Protein AF-X0UGL1-F1 (afdb_monomer_lite)

Secondary structure (DSSP, 8-state):
--PPPPTT---S--HHHHHHHHHHHHHSSS--EEEEEE--SSHHHHHHHHHHHHHTT-EEEEE--BTTB-HHHHHHHTT---STTTTEEEEESSGGGGHHHHHHHHHHHHHTS-----SHHHHHHHHHHHHHH---EEEEES-SS-TTSGGG--S-HHHHHHHHHHHHTT--EEESS-PPPB---SSSSS-SEE----HHHHHHHHHHHHT----------SS--SGGGTT----TTT-S---STTTS----------GGG--TT-----S--

pLDDT: mean 91.67, std 8.13, range [36.59, 98.56]

InterPro domains:
  IPR004461 CO dehydrogenase/acetyl-CoA synthase complex beta subunit [PF03598] (221-273)
  IPR004461 CO dehydrogenase/acetyl-CoA synthase complex beta subunit [PTHR42281] (4-273)
  IPR011254 Prismane-like superfamily [SSF56821] (6-273)
  IPR016099 Prismane-like, alpha/beta-sandwich [G3DSA:3.40.50.2030] (2-212)
  IPR038571 Bifunctional carbon monoxide dehydrogenase/acetyl-coa synthase, domain 3 superfamily [G3DSA:3.30.1650.10] (219-273)

Structure (mmCIF, N/CA/C/O backbone):
data_AF-X0UGL1-F1
#
_entry.id   AF-X0UGL1-F1
#
loop_
_atom_site.group_PDB
_atom_site.id
_atom_site.type_symbol
_atom_site.label_atom_id
_atom_site.label_alt_id
_atom_site.label_comp_id
_atom_site.label_asym_id
_atom_site.label_entity_id
_atom_site.label_seq_id
_atom_site.pdbx_PDB_ins_code
_atom_site.Cartn_x
_atom_site.Cartn_y
_atom_site.Cartn_z
_atom_site.occupancy
_atom_site.B_iso_or_equiv
_atom_site.auth_seq_id
_atom_site.auth_comp_id
_atom_site.auth_asym_id
_atom_site.auth_atom_id
_atom_site.pdbx_PDB_model_num
ATOM 1 N N . ASN A 1 1 ? 22.962 4.928 5.592 1.00 36.59 1 ASN A N 1
ATOM 2 C CA . ASN A 1 1 ? 23.706 5.905 6.418 1.00 36.59 1 ASN A CA 1
ATOM 3 C C . ASN A 1 1 ? 23.006 6.305 7.719 1.00 36.59 1 ASN A C 1
ATOM 5 O O . ASN A 1 1 ? 23.268 7.402 8.174 1.00 36.59 1 ASN A O 1
ATOM 9 N N . GLY A 1 2 ? 22.207 5.445 8.373 1.00 51.94 2 GLY A N 1
ATOM 10 C CA . GLY A 1 2 ? 21.801 5.634 9.784 1.00 51.94 2 GLY A CA 1
ATOM 11 C C . GLY A 1 2 ? 21.098 6.947 10.166 1.00 51.94 2 GLY A C 1
ATOM 12 O O . GLY A 1 2 ? 20.889 7.170 11.350 1.00 51.94 2 GLY A O 1
ATOM 13 N N . GLN A 1 3 ? 20.764 7.808 9.204 1.00 57.78 3 GLN A N 1
ATOM 14 C CA . GLN A 1 3 ? 19.966 9.003 9.420 1.00 57.78 3 GLN A CA 1
ATOM 15 C C . GLN A 1 3 ? 18.509 8.574 9.506 1.00 57.78 3 GLN A C 1
ATOM 17 O O . GLN A 1 3 ? 18.050 7.776 8.680 1.00 57.78 3 GLN A O 1
ATOM 22 N N . GLU A 1 4 ? 17.822 9.061 10.535 1.00 72.62 4 GLU A N 1
ATOM 23 C CA . GLU A 1 4 ? 16.376 8.930 10.617 1.00 72.62 4 GLU A CA 1
ATOM 24 C C . GLU A 1 4 ? 15.764 9.648 9.408 1.00 72.62 4 GLU A C 1
ATOM 26 O O . GLU A 1 4 ? 16.234 10.728 9.040 1.00 72.62 4 GLU A O 1
ATOM 31 N N . PRO A 1 5 ? 14.801 9.017 8.725 1.00 82.00 5 PRO A N 1
ATOM 32 C CA . PRO A 1 5 ? 14.148 9.636 7.588 1.00 82.00 5 PRO A CA 1
ATOM 33 C C . PRO A 1 5 ? 13.382 10.882 8.050 1.00 82.00 5 PRO A C 1
ATOM 35 O O . PRO A 1 5 ? 12.787 10.892 9.126 1.00 82.00 5 PRO A O 1
ATOM 38 N N . GLU A 1 6 ? 13.435 11.941 7.246 1.00 88.06 6 GLU A N 1
ATOM 39 C CA . GLU A 1 6 ? 12.680 13.168 7.501 1.00 88.06 6 GLU A CA 1
ATOM 40 C C . GLU A 1 6 ? 11.210 12.966 7.124 1.00 88.06 6 GLU A C 1
ATOM 42 O O . GLU A 1 6 ? 10.909 12.234 6.178 1.00 88.06 6 GLU A O 1
ATOM 47 N N . GLU A 1 7 ? 10.290 13.621 7.837 1.00 87.44 7 GLU A N 1
ATOM 48 C CA . GLU A 1 7 ? 8.868 13.601 7.477 1.00 87.44 7 GLU A CA 1
ATOM 49 C C . GLU A 1 7 ? 8.672 14.054 6.010 1.00 87.44 7 GLU A C 1
ATOM 51 O O . GLU A 1 7 ? 9.355 14.976 5.558 1.00 87.44 7 GLU A O 1
ATOM 56 N N . PRO A 1 8 ? 7.762 13.425 5.240 1.00 93.44 8 PRO A N 1
ATOM 57 C CA . PRO A 1 8 ? 6.803 12.398 5.655 1.00 93.44 8 PRO A CA 1
ATOM 58 C C . PRO A 1 8 ? 7.359 10.962 5.646 1.00 93.44 8 PRO A C 1
ATOM 60 O O . PRO A 1 8 ? 6.607 10.023 5.872 1.00 93.44 8 PRO A O 1
ATOM 63 N N . TRP A 1 9 ? 8.641 10.746 5.352 1.00 96.00 9 TRP A N 1
ATOM 64 C CA . TRP A 1 9 ? 9.197 9.427 5.049 1.00 96.00 9 TRP A CA 1
ATOM 65 C C . TRP A 1 9 ? 9.421 8.564 6.299 1.00 96.00 9 TRP A C 1
ATOM 67 O O . TRP A 1 9 ? 9.992 8.997 7.292 1.00 96.00 9 TRP A O 1
ATOM 77 N N . LEU A 1 10 ? 9.053 7.284 6.215 1.00 95.06 10 LEU A N 1
ATOM 78 C CA . LEU A 1 10 ? 9.339 6.263 7.233 1.00 95.06 10 LEU A CA 1
ATOM 79 C C . LEU A 1 10 ? 10.566 5.409 6.895 1.00 95.06 10 LEU A C 1
ATOM 81 O O . LEU A 1 10 ? 11.127 4.754 7.774 1.00 95.06 10 LEU A O 1
ATOM 85 N N . GLY A 1 11 ? 10.993 5.392 5.629 1.00 93.62 11 GLY A N 1
ATOM 86 C CA . GLY A 1 11 ? 12.212 4.712 5.199 1.00 93.62 11 GLY A CA 1
ATOM 87 C C . GLY A 1 11 ? 12.224 3.199 5.458 1.00 93.62 11 GLY A C 1
ATOM 88 O O . GLY A 1 11 ? 11.211 2.501 5.390 1.00 93.62 11 GLY A O 1
ATOM 89 N N . PHE A 1 12 ? 13.413 2.649 5.712 1.00 93.62 12 PHE A N 1
ATOM 90 C CA . PHE A 1 12 ? 13.596 1.205 5.855 1.00 93.62 12 PHE A CA 1
ATOM 91 C C . PHE A 1 12 ? 12.788 0.625 7.026 1.00 93.62 12 PHE A C 1
ATOM 93 O O . PHE A 1 12 ? 12.958 0.997 8.183 1.00 93.62 12 PHE A O 1
ATOM 100 N N . THR A 1 13 ? 11.976 -0.394 6.743 1.00 93.62 13 THR A N 1
ATOM 101 C CA . THR A 1 13 ? 11.227 -1.116 7.778 1.00 93.62 13 THR A CA 1
ATOM 102 C C . THR A 1 13 ? 12.149 -1.989 8.620 1.00 93.62 13 THR A C 1
ATOM 104 O O . THR A 1 13 ? 12.665 -2.996 8.130 1.00 93.62 13 THR A O 1
ATOM 107 N N . GLY A 1 14 ? 12.320 -1.660 9.898 1.00 93.00 14 GLY A N 1
ATOM 108 C CA . GLY A 1 14 ? 13.059 -2.497 10.842 1.00 93.00 14 GLY A CA 1
ATOM 109 C C . GLY A 1 14 ? 12.394 -3.857 11.097 1.00 93.00 14 GLY A C 1
ATOM 110 O O . GLY A 1 14 ? 11.185 -4.027 10.939 1.00 93.00 14 GLY A O 1
ATOM 111 N N . ASP A 1 15 ? 13.183 -4.837 11.538 1.00 90.06 15 ASP A N 1
ATOM 112 C CA . ASP A 1 15 ? 12.701 -6.201 11.796 1.00 90.06 15 ASP A CA 1
ATOM 113 C C . ASP A 1 15 ? 11.646 -6.279 12.910 1.00 90.06 15 ASP A C 1
ATOM 115 O O . ASP A 1 15 ? 10.788 -7.160 12.890 1.00 90.06 15 ASP A O 1
ATOM 119 N N . ALA A 1 16 ? 11.695 -5.374 13.892 1.00 92.25 16 ALA A N 1
ATOM 120 C CA . ALA A 1 16 ? 10.676 -5.294 14.938 1.00 92.25 16 ALA A CA 1
ATOM 121 C C . ALA A 1 16 ? 9.302 -4.952 14.338 1.00 92.25 16 ALA A C 1
ATOM 123 O O . ALA A 1 16 ? 8.335 -5.681 14.562 1.00 92.25 16 ALA A O 1
ATOM 124 N N . THR A 1 17 ? 9.245 -3.914 13.500 1.00 92.56 17 THR A N 1
ATOM 125 C CA . THR A 1 17 ? 8.035 -3.507 12.777 1.00 92.56 17 THR A CA 1
ATOM 126 C C . THR A 1 17 ? 7.559 -4.599 11.828 1.00 92.56 17 THR A C 1
ATOM 128 O O . THR A 1 17 ? 6.376 -4.921 11.823 1.00 92.56 17 THR A O 1
ATOM 131 N N . LEU A 1 18 ? 8.472 -5.237 11.084 1.00 92.38 18 LEU A N 1
ATOM 132 C CA . LEU A 1 18 ? 8.138 -6.371 10.218 1.00 92.38 18 LEU A CA 1
ATOM 133 C C . LEU A 1 18 ? 7.453 -7.500 10.998 1.00 92.38 18 LEU A C 1
ATOM 135 O O . LEU A 1 18 ? 6.457 -8.033 10.524 1.00 92.38 18 LEU A O 1
ATOM 139 N N . ARG A 1 19 ? 7.961 -7.874 12.180 1.00 90.81 19 ARG A N 1
ATOM 140 C CA . ARG A 1 19 ? 7.349 -8.932 13.004 1.00 90.81 19 ARG A CA 1
ATOM 141 C C . ARG A 1 19 ? 5.978 -8.521 13.532 1.00 90.81 19 ARG A C 1
ATOM 143 O O . ARG A 1 19 ? 5.055 -9.327 13.481 1.00 90.81 19 ARG A O 1
ATOM 150 N N . LEU A 1 20 ? 5.856 -7.284 14.011 1.00 89.56 20 LEU A N 1
ATOM 151 C CA . LEU A 1 20 ? 4.617 -6.759 14.581 1.00 89.56 20 LEU A CA 1
ATOM 152 C C . LEU A 1 20 ? 3.509 -6.631 13.529 1.00 89.56 20 LEU A C 1
ATOM 154 O O . LEU A 1 20 ? 2.385 -7.058 13.764 1.00 89.56 20 LEU A O 1
ATOM 158 N N . GLN A 1 21 ? 3.828 -6.058 12.371 1.00 88.38 21 GLN A N 1
ATOM 159 C CA . GLN A 1 21 ? 2.846 -5.739 11.334 1.00 88.38 21 GLN A CA 1
ATOM 160 C C . GLN A 1 21 ? 2.668 -6.891 10.340 1.00 88.38 21 GLN A C 1
ATOM 162 O O . GLN A 1 21 ? 1.562 -7.161 9.881 1.00 88.38 21 GLN A O 1
ATOM 167 N N . GLY A 1 22 ? 3.734 -7.637 10.046 1.00 82.31 22 GLY A N 1
ATOM 168 C CA . GLY A 1 22 ? 3.707 -8.749 9.098 1.00 82.31 22 GLY A CA 1
ATOM 169 C C . GLY A 1 22 ? 2.870 -9.945 9.555 1.00 82.31 22 GLY A C 1
ATOM 170 O O . GLY A 1 22 ? 2.424 -10.714 8.709 1.00 82.31 22 GLY A O 1
ATOM 171 N N . ILE A 1 23 ? 2.563 -10.075 10.853 1.00 84.94 23 ILE A N 1
ATOM 172 C CA . ILE A 1 23 ? 1.617 -11.095 11.338 1.00 84.94 23 ILE A CA 1
ATOM 173 C C . ILE A 1 23 ? 0.216 -10.923 10.727 1.00 84.94 23 ILE A C 1
ATOM 175 O O . ILE A 1 23 ? -0.472 -11.916 10.499 1.00 84.94 23 ILE A O 1
ATOM 179 N N . LYS A 1 24 ? -0.161 -9.687 10.363 1.00 86.31 24 LYS A N 1
ATOM 180 C CA . LYS A 1 24 ? -1.435 -9.370 9.700 1.00 86.31 24 LYS A CA 1
ATOM 181 C C . LYS A 1 24 ? -1.547 -10.012 8.305 1.00 86.31 24 LYS A C 1
ATOM 183 O O . LYS A 1 24 ? -2.655 -10.268 7.842 1.00 86.31 24 LYS A O 1
ATOM 188 N N . LEU A 1 25 ? -0.416 -10.322 7.648 1.00 82.44 25 LEU A N 1
ATOM 189 C CA . LEU A 1 25 ? -0.400 -11.112 6.401 1.00 82.44 25 LEU A CA 1
ATOM 190 C C . LEU A 1 25 ? -0.812 -12.567 6.641 1.00 82.44 25 LEU A C 1
ATOM 192 O O . LEU A 1 25 ? -1.371 -13.212 5.760 1.00 82.44 25 LEU A O 1
ATOM 196 N N . VAL A 1 26 ? -0.489 -13.104 7.819 1.00 80.88 26 VAL A N 1
ATOM 197 C CA . VAL A 1 26 ? -0.699 -14.516 8.155 1.00 80.88 26 VAL A CA 1
ATOM 198 C C . VAL A 1 26 ? -2.128 -14.754 8.633 1.00 80.88 26 VAL A C 1
ATOM 200 O O . VAL A 1 26 ? -2.741 -15.744 8.241 1.00 80.88 26 VAL A O 1
ATOM 203 N N . ASP A 1 27 ? -2.664 -13.853 9.460 1.00 83.06 27 ASP A N 1
ATOM 204 C CA . ASP A 1 27 ? -4.036 -13.952 9.976 1.00 83.06 27 ASP A CA 1
ATOM 205 C C . ASP A 1 27 ? -5.109 -13.406 9.013 1.00 83.06 27 ASP A C 1
ATOM 207 O O . ASP A 1 27 ? -6.302 -13.601 9.244 1.00 83.06 27 ASP A O 1
ATOM 211 N N . GLY A 1 28 ? -4.691 -12.780 7.908 1.00 79.81 28 GLY A N 1
ATOM 212 C CA . GLY A 1 28 ? -5.566 -12.326 6.830 1.00 79.81 28 GLY A CA 1
ATOM 213 C C . GLY A 1 28 ? -6.197 -10.950 7.043 1.00 79.81 28 GLY A C 1
ATOM 214 O O . GLY A 1 28 ? -6.941 -10.509 6.168 1.00 79.81 28 GLY A O 1
ATOM 215 N N . ARG A 1 29 ? -5.888 -10.243 8.143 1.00 82.88 29 ARG A N 1
ATOM 216 C CA . ARG A 1 29 ? -6.308 -8.839 8.343 1.00 82.88 29 ARG A CA 1
ATOM 217 C C . ARG A 1 29 ? -5.688 -7.887 7.324 1.00 82.88 29 ARG A C 1
ATOM 219 O O . ARG A 1 29 ? -6.232 -6.821 7.069 1.00 82.88 29 ARG A O 1
ATOM 226 N N . MET A 1 30 ? -4.560 -8.279 6.745 1.00 86.88 30 MET A N 1
ATOM 227 C CA . MET A 1 30 ? -3.879 -7.571 5.672 1.00 86.88 30 MET A CA 1
ATOM 228 C C . MET A 1 30 ? -3.628 -8.575 4.542 1.00 86.88 30 MET A C 1
ATOM 230 O O . MET A 1 30 ? -2.673 -9.342 4.620 1.00 86.88 30 MET A O 1
ATOM 234 N N . PRO A 1 31 ? -4.474 -8.640 3.499 1.00 83.31 31 PRO A N 1
ATOM 235 C CA . PRO A 1 31 ? -4.329 -9.640 2.442 1.00 83.31 31 PRO A CA 1
ATOM 236 C C . PRO A 1 31 ? -3.022 -9.490 1.645 1.00 83.31 31 PRO A C 1
ATOM 238 O O . PRO A 1 31 ? -2.520 -10.458 1.076 1.00 83.31 31 PRO A O 1
ATOM 241 N N . GLY A 1 32 ? -2.461 -8.285 1.592 1.00 90.94 32 GLY A N 1
ATOM 242 C CA . GLY A 1 32 ? -1.247 -7.977 0.851 1.00 90.94 32 GLY A CA 1
ATOM 243 C C . GLY A 1 32 ? -0.974 -6.480 0.856 1.00 90.94 32 GLY A C 1
ATOM 244 O O . GLY A 1 32 ? -1.408 -5.778 1.771 1.00 90.94 32 GLY A O 1
ATOM 245 N N . PHE A 1 33 ? -0.256 -6.000 -0.159 1.00 96.31 33 PHE A N 1
ATOM 246 C CA . PHE A 1 33 ? 0.104 -4.590 -0.259 1.00 96.31 33 PHE A CA 1
ATOM 247 C C . PHE A 1 33 ? 0.088 -4.059 -1.698 1.00 96.31 33 PHE A C 1
ATOM 249 O O . PHE A 1 33 ? 0.370 -4.785 -2.648 1.00 96.31 33 PHE A O 1
ATOM 256 N N . ALA A 1 34 ? -0.180 -2.771 -1.855 1.00 98.12 34 ALA A N 1
ATOM 257 C CA . ALA A 1 34 ? 0.027 -2.019 -3.080 1.00 98.12 34 ALA A CA 1
ATOM 258 C C . ALA A 1 34 ? 1.329 -1.221 -2.961 1.00 98.12 34 ALA A C 1
ATOM 260 O O . ALA A 1 34 ? 1.516 -0.481 -1.998 1.00 98.12 34 ALA A O 1
ATOM 261 N N . ALA A 1 35 ? 2.233 -1.358 -3.927 1.00 98.38 35 ALA A N 1
ATOM 262 C CA . ALA A 1 35 ? 3.364 -0.448 -4.074 1.00 98.38 35 ALA A CA 1
ATOM 263 C C . ALA A 1 35 ? 2.972 0.673 -5.045 1.00 98.38 35 ALA A C 1
ATOM 265 O O . ALA A 1 35 ? 2.965 0.462 -6.256 1.00 98.38 35 ALA A O 1
ATOM 266 N N . CYS A 1 36 ? 2.619 1.841 -4.516 1.00 98.50 36 CYS A N 1
ATOM 267 C CA . CYS A 1 36 ? 2.328 3.046 -5.283 1.00 98.50 36 CYS A CA 1
ATOM 268 C C . CYS A 1 36 ? 3.638 3.763 -5.624 1.00 98.50 36 CYS A C 1
ATOM 270 O O . CYS A 1 36 ? 4.370 4.196 -4.733 1.00 98.50 36 CYS A O 1
ATOM 272 N N . VAL A 1 37 ? 3.941 3.853 -6.916 1.00 98.06 37 VAL A N 1
ATOM 273 C CA . VAL A 1 37 ? 5.191 4.392 -7.453 1.00 98.06 37 VAL A CA 1
ATOM 274 C C . VAL A 1 37 ? 4.872 5.628 -8.287 1.00 98.06 37 VAL A C 1
ATOM 276 O O . VAL A 1 37 ? 4.341 5.495 -9.389 1.00 98.06 37 VAL A O 1
ATOM 279 N N . GLY A 1 38 ? 5.207 6.814 -7.775 1.00 97.38 38 GLY A N 1
ATOM 280 C CA . GLY A 1 38 ? 4.932 8.096 -8.431 1.00 97.38 38 GLY A CA 1
ATOM 281 C C . GLY A 1 38 ? 3.906 8.956 -7.688 1.00 97.38 38 GLY A C 1
ATOM 282 O O . GLY A 1 38 ? 3.834 8.926 -6.458 1.00 97.38 38 GLY A O 1
ATOM 283 N N . ALA A 1 39 ? 3.130 9.732 -8.441 1.00 97.81 39 ALA A N 1
ATOM 284 C CA . ALA A 1 39 ? 2.117 10.654 -7.928 1.00 97.81 39 ALA A CA 1
ATOM 285 C C . ALA A 1 39 ? 0.899 10.724 -8.851 1.00 97.81 39 ALA A C 1
ATOM 287 O O . ALA A 1 39 ? 0.971 10.378 -10.032 1.00 97.81 39 ALA A O 1
ATOM 288 N N . LEU A 1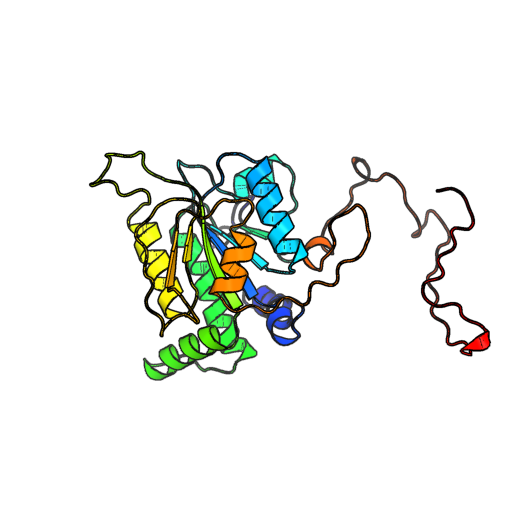 40 ? -0.218 11.179 -8.289 1.00 97.44 40 LEU A N 1
ATOM 289 C CA . LEU A 1 40 ? -1.446 11.458 -9.023 1.00 97.44 40 LEU A CA 1
ATOM 290 C C . LEU A 1 40 ? -1.437 12.912 -9.518 1.00 97.44 40 LEU A C 1
ATOM 292 O O . LEU A 1 40 ? -0.687 13.729 -8.985 1.00 97.44 40 LEU A O 1
ATOM 296 N N . PRO A 1 41 ? -2.274 13.277 -10.505 1.00 95.38 41 PRO A N 1
ATOM 297 C CA . PRO A 1 41 ? -2.360 14.660 -10.973 1.00 95.38 41 PRO A CA 1
ATOM 298 C C . PRO A 1 41 ? -2.781 15.668 -9.898 1.00 95.38 41 PRO A C 1
ATOM 300 O O . PRO A 1 41 ? -2.355 16.818 -9.963 1.00 95.38 41 PRO A O 1
ATOM 303 N N . THR A 1 42 ? -3.612 15.254 -8.935 1.00 97.12 42 THR A N 1
ATOM 304 C CA . THR A 1 42 ? -4.071 16.107 -7.830 1.00 97.12 42 THR A CA 1
ATOM 305 C C . THR A 1 42 ? -3.996 15.383 -6.488 1.00 97.12 42 THR A C 1
ATOM 307 O O . THR A 1 42 ? -3.941 14.149 -6.431 1.00 97.12 42 THR A O 1
ATOM 310 N N . ASN A 1 43 ? -3.998 16.161 -5.403 1.00 98.12 43 ASN A N 1
ATOM 311 C CA . ASN A 1 43 ? -3.978 15.629 -4.046 1.00 98.12 43 ASN A CA 1
ATOM 312 C C . ASN A 1 43 ? -5.269 14.876 -3.714 1.00 98.12 43 ASN A C 1
ATOM 314 O O . ASN A 1 43 ? -5.219 13.820 -3.087 1.00 98.12 43 ASN A O 1
ATOM 318 N N . GLU A 1 44 ? -6.416 15.353 -4.198 1.00 97.62 44 GLU A N 1
ATOM 319 C CA . GLU A 1 44 ? -7.709 14.698 -4.001 1.00 97.62 44 GLU A CA 1
ATOM 320 C C . GLU A 1 44 ? -7.716 13.290 -4.607 1.00 97.62 44 GLU A C 1
ATOM 322 O O . GLU A 1 44 ? -8.108 12.337 -3.935 1.00 97.62 44 GLU A O 1
ATOM 327 N N . GLU A 1 45 ? -7.191 13.124 -5.827 1.00 97.75 45 GLU A N 1
ATOM 328 C CA . GLU A 1 45 ? -7.055 11.804 -6.459 1.00 97.75 45 GLU A CA 1
ATOM 329 C C . GLU A 1 45 ? -6.118 10.877 -5.657 1.00 97.75 45 GLU A C 1
ATOM 331 O O . GLU A 1 45 ? -6.357 9.669 -5.564 1.00 97.75 45 GLU A O 1
ATOM 336 N N . ALA A 1 46 ? -5.058 11.423 -5.047 1.00 98.19 46 ALA A N 1
ATOM 337 C CA . ALA A 1 46 ? -4.161 10.661 -4.178 1.00 98.19 46 ALA A CA 1
ATOM 338 C C . ALA A 1 46 ? -4.870 10.179 -2.902 1.00 98.19 46 ALA A C 1
ATOM 340 O O . ALA A 1 46 ? -4.727 9.011 -2.522 1.00 98.19 46 ALA A O 1
ATOM 341 N N . VAL A 1 47 ? -5.661 11.051 -2.268 1.00 98.12 47 VAL A N 1
ATOM 342 C CA . VAL A 1 47 ? -6.471 10.713 -1.092 1.00 98.12 47 VAL A CA 1
ATOM 343 C C . VAL A 1 47 ? -7.500 9.644 -1.448 1.00 98.12 47 VAL A C 1
ATOM 345 O O . VAL A 1 47 ? -7.572 8.626 -0.761 1.00 98.12 47 VAL A O 1
ATOM 348 N N . GLU A 1 48 ? -8.246 9.804 -2.541 1.00 96.75 48 GLU A N 1
ATOM 349 C CA . GLU A 1 48 ? -9.230 8.812 -2.994 1.00 96.75 48 GLU A CA 1
ATOM 350 C C . GLU A 1 48 ? -8.592 7.435 -3.226 1.00 96.75 48 GLU A C 1
ATOM 352 O O . GLU A 1 48 ? -9.117 6.414 -2.763 1.00 96.75 48 GLU A O 1
ATOM 357 N N . LEU A 1 49 ? -7.423 7.391 -3.875 1.00 98.00 49 LEU A N 1
ATOM 358 C CA . LEU A 1 49 ? -6.688 6.148 -4.100 1.00 98.00 49 LEU A CA 1
ATOM 359 C C . LEU A 1 49 ? -6.261 5.490 -2.779 1.00 98.00 49 LEU A C 1
ATOM 361 O O . LEU A 1 49 ? -6.460 4.284 -2.597 1.00 98.00 49 LEU A O 1
ATOM 365 N N . ALA A 1 50 ? -5.688 6.267 -1.855 1.00 97.69 50 ALA A N 1
ATOM 366 C CA . ALA A 1 50 ? -5.250 5.782 -0.548 1.00 97.69 50 ALA A CA 1
ATOM 367 C C . ALA A 1 50 ? -6.421 5.202 0.260 1.00 97.69 50 ALA A C 1
ATOM 369 O O . ALA A 1 50 ? -6.335 4.078 0.761 1.00 97.69 50 ALA A O 1
ATOM 370 N N . ARG A 1 51 ? -7.544 5.925 0.313 1.00 95.12 51 ARG A N 1
ATOM 371 C CA . ARG A 1 51 ? -8.759 5.508 1.027 1.00 95.12 51 ARG A CA 1
ATOM 372 C C . ARG A 1 51 ? -9.357 4.243 0.419 1.00 95.12 51 ARG A C 1
ATOM 374 O O . ARG A 1 51 ? -9.651 3.300 1.150 1.00 95.12 51 ARG A O 1
ATOM 381 N N . SER A 1 52 ? -9.420 4.155 -0.911 1.00 93.88 52 SER A N 1
ATOM 382 C CA . SER A 1 52 ? -9.892 2.953 -1.610 1.00 93.88 52 SER A CA 1
ATOM 383 C C . SER A 1 52 ? -9.058 1.709 -1.270 1.00 93.88 52 SER A C 1
ATOM 385 O O . SER A 1 52 ? -9.606 0.614 -1.095 1.00 93.88 52 SER A O 1
ATOM 387 N N . LEU A 1 53 ? -7.737 1.853 -1.130 1.00 95.31 53 LEU A N 1
ATOM 388 C CA . LEU A 1 53 ? -6.849 0.771 -0.695 1.00 95.31 53 LEU A CA 1
ATOM 389 C C . LEU A 1 53 ? -7.058 0.415 0.791 1.00 95.31 53 LEU A C 1
ATOM 391 O O . LEU A 1 53 ? -7.169 -0.771 1.113 1.00 95.31 53 LEU A O 1
ATOM 395 N N . GLN A 1 54 ? -7.191 1.406 1.680 1.00 93.25 54 GLN A N 1
ATOM 396 C CA . GLN A 1 54 ? -7.428 1.200 3.118 1.00 93.25 54 GLN A CA 1
ATOM 397 C C . GLN A 1 54 ? -8.767 0.513 3.422 1.00 93.25 54 GLN A C 1
ATOM 399 O O . GLN A 1 54 ? -8.805 -0.400 4.248 1.00 93.25 54 GLN A O 1
ATOM 404 N N . GLU A 1 55 ? -9.849 0.882 2.730 1.00 90.06 55 GLU A N 1
ATOM 405 C CA . GLU A 1 55 ? -11.164 0.219 2.830 1.00 90.06 55 GLU A CA 1
ATOM 406 C C . GLU A 1 55 ? -11.070 -1.278 2.516 1.00 90.06 55 GLU A C 1
ATOM 408 O O . GLU A 1 55 ? -11.732 -2.119 3.120 1.00 90.06 55 GLU A O 1
ATOM 413 N N . ARG A 1 56 ? -10.175 -1.637 1.591 1.00 89.19 56 ARG A N 1
ATOM 414 C CA . ARG A 1 56 ? -9.904 -3.025 1.187 1.00 89.19 56 ARG A CA 1
ATOM 415 C C . ARG A 1 56 ? -8.875 -3.699 2.094 1.00 89.19 56 ARG A C 1
ATOM 417 O O . ARG A 1 56 ? -8.463 -4.827 1.823 1.00 89.19 56 ARG A O 1
ATOM 424 N N . SER A 1 57 ? -8.466 -3.015 3.167 1.00 90.38 57 SER A N 1
ATOM 425 C CA . SER A 1 57 ? -7.417 -3.413 4.109 1.00 90.38 57 SER A CA 1
ATOM 426 C C . SER A 1 57 ? -6.080 -3.723 3.424 1.00 90.38 57 SER A C 1
ATOM 428 O O . SER A 1 57 ? -5.304 -4.549 3.898 1.00 90.38 57 SER A O 1
ATOM 430 N N . ILE A 1 58 ? -5.796 -3.080 2.288 1.00 93.81 58 ILE A N 1
ATOM 431 C CA . ILE A 1 58 ? -4.548 -3.252 1.541 1.00 93.81 58 ILE A CA 1
ATOM 432 C C . ILE A 1 58 ? -3.512 -2.280 2.106 1.00 93.81 58 ILE A C 1
ATOM 434 O O . ILE A 1 58 ? -3.742 -1.075 2.137 1.00 93.81 58 ILE A O 1
ATOM 438 N N . LEU A 1 59 ? -2.359 -2.804 2.529 1.00 96.19 59 LEU A N 1
ATOM 439 C CA . LEU A 1 59 ? -1.224 -1.982 2.949 1.00 96.19 59 LEU A CA 1
ATOM 440 C C . LEU A 1 59 ? -0.658 -1.212 1.757 1.00 96.19 59 LEU A C 1
ATOM 442 O O . LEU A 1 59 ? -0.469 -1.786 0.691 1.00 96.19 59 LEU A O 1
ATOM 446 N N . VAL A 1 60 ? -0.341 0.062 1.924 1.00 98.12 60 VAL A N 1
ATOM 447 C CA . VAL A 1 60 ? 0.170 0.917 0.853 1.00 98.12 60 VAL A CA 1
ATOM 448 C C . VAL A 1 60 ? 1.613 1.290 1.147 1.00 98.12 60 VAL A C 1
ATOM 450 O O . VAL A 1 60 ? 1.910 1.933 2.151 1.00 98.12 60 VAL A O 1
ATOM 453 N N . PHE A 1 61 ? 2.514 0.909 0.249 1.00 98.38 61 PHE A N 1
ATOM 454 C CA . PHE A 1 61 ? 3.878 1.418 0.212 1.00 98.38 61 PHE A CA 1
ATOM 455 C C . PHE A 1 61 ? 3.968 2.517 -0.834 1.00 98.38 61 PHE A C 1
ATOM 457 O O . PHE A 1 61 ? 3.681 2.266 -2.000 1.00 98.38 61 PHE A O 1
ATOM 464 N N . MET A 1 62 ? 4.385 3.715 -0.436 1.00 98.56 62 MET A N 1
ATOM 465 C CA . MET A 1 62 ? 4.549 4.847 -1.351 1.00 98.56 62 MET A CA 1
ATOM 466 C C . MET A 1 62 ? 6.029 5.100 -1.595 1.00 98.56 62 MET A C 1
ATOM 468 O O . MET A 1 62 ? 6.805 5.252 -0.650 1.00 98.56 62 MET A O 1
ATOM 472 N N . ALA A 1 63 ? 6.429 5.126 -2.858 1.00 97.75 63 ALA A N 1
ATOM 473 C CA . ALA A 1 63 ? 7.803 5.382 -3.254 1.00 97.75 63 ALA A CA 1
ATOM 474 C C . ALA A 1 63 ? 7.861 6.155 -4.573 1.00 97.75 63 ALA A C 1
ATOM 476 O O . ALA A 1 63 ? 6.880 6.217 -5.312 1.00 97.75 63 ALA A O 1
ATOM 477 N N . SER A 1 64 ? 9.048 6.657 -4.913 1.00 97.62 64 SER A N 1
ATOM 478 C CA . SER A 1 64 ? 9.287 7.405 -6.147 1.00 97.62 64 SER A CA 1
ATOM 479 C C . SER A 1 64 ? 8.490 8.719 -6.219 1.00 97.62 64 SER A C 1
ATOM 481 O O . SER A 1 64 ? 7.746 9.103 -5.310 1.00 97.62 64 SER A O 1
ATOM 483 N N . SER A 1 65 ? 8.682 9.423 -7.325 1.00 96.81 65 SER A N 1
ATOM 484 C CA . SER A 1 65 ? 7.974 10.642 -7.685 1.00 96.81 65 SER A CA 1
ATOM 485 C C . SER A 1 65 ? 7.683 10.648 -9.179 1.00 96.81 65 SER A C 1
ATOM 487 O O . SER A 1 65 ? 8.354 9.961 -9.948 1.00 96.81 65 SER A O 1
ATOM 489 N N . THR A 1 66 ? 6.668 11.397 -9.582 1.00 95.56 66 THR A N 1
ATOM 490 C CA . THR A 1 66 ? 6.337 11.699 -10.971 1.00 95.56 66 THR A CA 1
ATOM 491 C C . THR A 1 66 ? 6.393 13.208 -11.135 1.00 95.56 66 THR A C 1
ATOM 493 O O . THR A 1 66 ? 5.749 13.926 -10.376 1.00 95.56 66 THR A O 1
ATOM 496 N N . ASP A 1 67 ? 7.222 13.683 -12.065 1.00 88.81 67 ASP A N 1
ATOM 497 C CA . ASP A 1 67 ? 7.517 15.117 -12.246 1.00 88.81 67 ASP A CA 1
ATOM 498 C C . ASP A 1 67 ? 7.918 15.826 -10.930 1.00 88.81 67 ASP A C 1
ATOM 500 O O . ASP A 1 67 ? 7.520 16.946 -10.624 1.00 88.81 67 ASP A O 1
ATOM 504 N N . GLY A 1 68 ? 8.684 15.123 -10.087 1.00 90.69 68 GLY A N 1
ATOM 505 C CA . GLY A 1 68 ? 9.156 15.642 -8.801 1.00 90.69 68 GLY A CA 1
ATOM 506 C C . GLY A 1 68 ? 8.116 15.677 -7.675 1.00 90.69 68 GLY A C 1
ATOM 507 O O . GLY A 1 68 ? 8.471 16.083 -6.570 1.00 90.69 68 GLY A O 1
ATOM 508 N N . LEU A 1 69 ? 6.884 15.215 -7.902 1.00 94.94 69 LEU A N 1
ATOM 509 C CA . LEU A 1 69 ? 5.842 15.065 -6.880 1.00 94.94 69 LEU A CA 1
ATOM 510 C C . LEU A 1 69 ? 5.697 13.600 -6.467 1.00 94.94 69 LEU A C 1
ATOM 512 O O . LEU A 1 69 ? 5.775 12.710 -7.311 1.00 94.94 69 LEU A O 1
ATOM 516 N N . SER A 1 70 ? 5.478 13.324 -5.184 1.00 97.56 70 SER A N 1
ATOM 517 C CA . SER A 1 70 ? 5.203 11.971 -4.684 1.00 97.56 70 SER A CA 1
ATOM 518 C C . SER A 1 70 ? 3.813 11.873 -4.069 1.00 97.56 70 SER A C 1
ATOM 520 O O . SER A 1 70 ? 3.401 12.780 -3.353 1.00 97.56 70 SER A O 1
ATOM 522 N N . MET A 1 71 ? 3.132 10.735 -4.244 1.00 98.31 71 MET A N 1
ATOM 523 C CA . MET A 1 71 ? 1.860 10.448 -3.567 1.00 98.31 71 MET A CA 1
ATOM 524 C C . MET A 1 71 ? 1.948 10.670 -2.047 1.00 98.31 71 MET A C 1
ATOM 526 O O . MET A 1 71 ? 1.003 11.166 -1.447 1.00 98.31 71 MET A O 1
ATOM 530 N N . ALA A 1 72 ? 3.087 10.357 -1.421 1.00 98.31 72 ALA A N 1
ATOM 531 C CA . ALA A 1 72 ? 3.287 10.594 0.009 1.00 98.31 72 ALA A CA 1
ATOM 532 C C . ALA A 1 72 ? 3.255 12.087 0.381 1.00 98.31 72 ALA A C 1
ATOM 534 O O . ALA A 1 72 ? 2.705 12.451 1.414 1.00 98.31 72 ALA A O 1
ATOM 535 N N . GLU A 1 73 ? 3.827 12.953 -0.456 1.00 98.06 73 GLU A N 1
ATOM 536 C CA . GLU A 1 73 ? 3.798 14.405 -0.244 1.00 98.06 73 GLU A CA 1
ATOM 537 C C . GLU A 1 73 ? 2.374 14.941 -0.441 1.00 98.06 73 GLU A C 1
ATOM 539 O O . GLU A 1 73 ? 1.899 15.700 0.396 1.00 98.06 73 GLU A O 1
ATOM 544 N N . GLN A 1 74 ? 1.653 14.445 -1.455 1.00 98.31 74 GLN A N 1
ATOM 545 C CA . GLN A 1 74 ? 0.243 14.789 -1.690 1.00 98.31 74 GLN A CA 1
ATOM 546 C C . GLN A 1 74 ? -0.639 14.462 -0.477 1.00 98.31 74 GLN A C 1
ATOM 548 O O . GLN A 1 74 ? -1.454 15.273 -0.053 1.00 98.31 74 GLN A O 1
ATOM 553 N N . LEU A 1 75 ? -0.452 13.285 0.128 1.00 98.44 75 LEU A N 1
ATOM 554 C CA . LEU A 1 75 ? -1.183 12.897 1.337 1.00 98.44 75 LEU A CA 1
ATOM 555 C C . LEU A 1 75 ? -0.786 13.733 2.563 1.00 98.44 75 LEU A C 1
ATOM 557 O O . LEU A 1 75 ? -1.646 14.056 3.382 1.00 98.44 75 LEU A O 1
ATOM 561 N N . ALA A 1 76 ? 0.497 14.086 2.698 1.00 97.50 76 ALA A N 1
ATOM 562 C CA . ALA A 1 76 ? 0.967 14.939 3.788 1.00 97.50 76 ALA A CA 1
ATOM 563 C C . ALA A 1 76 ? 0.355 16.347 3.717 1.00 97.50 76 ALA A C 1
ATOM 565 O O . ALA A 1 76 ? -0.044 16.887 4.748 1.00 97.50 76 ALA A O 1
ATOM 566 N N . GLU A 1 77 ? 0.255 16.923 2.516 1.00 97.19 77 GLU A N 1
ATOM 567 C CA . GLU A 1 77 ? -0.357 18.237 2.281 1.00 97.19 77 GLU A CA 1
ATOM 568 C C . GLU A 1 77 ? -1.839 18.270 2.681 1.00 97.19 77 GLU A C 1
ATOM 570 O O . GLU A 1 77 ? -2.289 19.244 3.284 1.00 97.19 77 GLU A O 1
ATOM 575 N N . GLU A 1 78 ? -2.568 17.175 2.450 1.00 97.12 78 GLU A N 1
ATOM 576 C CA . GLU A 1 78 ? -3.969 17.007 2.869 1.00 97.12 78 GLU A CA 1
ATOM 577 C C . GLU A 1 78 ? -4.125 16.603 4.348 1.00 97.12 78 GLU A C 1
ATOM 579 O O . GLU A 1 78 ? -5.232 16.351 4.828 1.00 97.12 78 GLU A O 1
ATOM 584 N N . GLY A 1 79 ? -3.023 16.518 5.099 1.00 94.62 79 GLY A N 1
ATOM 585 C CA . GLY A 1 79 ? -3.037 16.163 6.516 1.00 94.62 79 GLY A CA 1
ATOM 586 C C . GLY A 1 79 ? -3.447 14.713 6.794 1.00 94.62 79 GLY A C 1
ATOM 587 O O . GLY A 1 79 ? -3.926 14.415 7.891 1.00 94.62 79 GLY A O 1
ATOM 588 N N . VAL A 1 80 ? -3.273 13.807 5.827 1.00 95.38 80 VAL A N 1
ATOM 589 C CA . VAL A 1 80 ? -3.554 12.378 6.004 1.00 95.38 80 VAL A CA 1
ATOM 590 C C . VAL A 1 80 ? -2.478 11.740 6.881 1.00 95.38 80 VAL A C 1
ATOM 592 O O . VAL A 1 80 ? -1.280 11.834 6.609 1.00 95.38 80 VAL A O 1
ATOM 595 N N . GLU A 1 81 ? -2.907 11.046 7.936 1.00 93.88 81 GLU A N 1
ATOM 596 C CA . GLU A 1 81 ? -1.995 10.354 8.844 1.00 93.88 81 GLU A CA 1
ATOM 597 C C . GLU A 1 81 ? -1.390 9.112 8.177 1.00 93.88 81 GLU A C 1
ATOM 599 O O . GLU A 1 81 ? -2.081 8.146 7.842 1.00 93.88 81 GLU A O 1
ATOM 604 N N . MET A 1 82 ? -0.069 9.124 8.009 1.00 96.00 82 MET A N 1
ATOM 605 C CA . MET A 1 82 ? 0.684 8.039 7.390 1.00 96.00 82 MET A CA 1
ATOM 606 C C . MET A 1 82 ? 1.518 7.294 8.422 1.00 96.00 82 MET A C 1
ATOM 608 O O . MET A 1 82 ? 2.473 7.821 8.991 1.00 96.00 82 MET A O 1
ATOM 612 N N . SER A 1 83 ? 1.158 6.040 8.662 1.00 94.69 83 SER A N 1
ATOM 613 C CA . SER A 1 83 ? 1.892 5.139 9.530 1.00 94.69 83 SER A CA 1
ATOM 614 C C . SER A 1 83 ? 1.646 3.680 9.146 1.00 94.69 83 SER A C 1
ATOM 616 O O . SER A 1 83 ? 0.804 3.337 8.313 1.00 94.69 83 SER A O 1
ATOM 618 N N . TRP A 1 84 ? 2.370 2.784 9.811 1.00 93.25 84 TRP A N 1
ATOM 619 C CA . TRP A 1 84 ? 2.083 1.353 9.736 1.00 93.25 84 TRP A CA 1
ATOM 620 C C . TRP A 1 84 ? 0.688 0.989 10.248 1.00 93.25 84 TRP A C 1
ATOM 622 O O . TRP A 1 84 ? 0.099 0.029 9.754 1.00 93.25 84 TRP A O 1
ATOM 632 N N . ASP A 1 85 ? 0.163 1.739 11.216 1.00 90.94 85 ASP A N 1
ATOM 633 C CA . ASP A 1 85 ? -1.145 1.467 11.809 1.00 90.94 85 ASP A CA 1
ATOM 634 C C . ASP A 1 85 ? -2.285 2.005 10.941 1.00 90.94 85 ASP A C 1
ATOM 636 O O . ASP A 1 85 ? -3.352 1.398 10.916 1.00 90.94 85 ASP A O 1
ATOM 640 N N . THR A 1 86 ? -2.031 3.050 10.145 1.00 93.19 86 THR A N 1
ATOM 641 C CA . THR A 1 86 ? -2.971 3.528 9.119 1.00 93.19 86 THR A CA 1
ATOM 642 C C . THR A 1 86 ? -2.801 2.837 7.766 1.00 93.19 86 THR A C 1
ATOM 644 O O . THR A 1 86 ? -3.506 3.146 6.814 1.00 93.19 86 THR A O 1
ATOM 647 N N . PHE A 1 87 ? -1.880 1.875 7.646 1.00 95.44 87 PHE A N 1
ATOM 648 C CA . PHE A 1 87 ? -1.586 1.146 6.404 1.00 95.44 87 PHE A CA 1
ATOM 649 C C . PHE A 1 87 ? -1.030 2.035 5.276 1.00 95.44 87 PHE A C 1
ATOM 651 O O . PHE A 1 87 ? -1.000 1.613 4.123 1.00 95.44 87 PHE A O 1
ATOM 658 N N . LEU A 1 88 ? -0.538 3.233 5.586 1.00 97.75 88 LEU A N 1
ATOM 659 C CA . LEU A 1 88 ? 0.041 4.160 4.617 1.00 97.75 88 LEU A CA 1
ATOM 660 C C . LEU A 1 88 ? 1.511 4.392 4.974 1.00 97.75 88 LEU A C 1
ATOM 662 O O . LEU A 1 88 ? 1.837 5.133 5.896 1.00 97.75 88 LEU A O 1
ATOM 666 N N . VAL A 1 89 ? 2.414 3.724 4.258 1.00 97.88 89 VAL A N 1
ATOM 667 C CA . VAL A 1 89 ? 3.841 3.660 4.591 1.00 97.88 89 VAL A CA 1
ATOM 668 C C . VAL A 1 89 ? 4.673 4.329 3.488 1.00 97.88 89 VAL A C 1
ATOM 670 O O . VAL A 1 89 ? 4.951 3.715 2.453 1.00 97.88 89 VAL A O 1
ATOM 673 N N . PRO A 1 90 ? 5.097 5.587 3.686 1.00 97.94 90 PRO A N 1
ATOM 674 C CA . PRO A 1 90 ? 5.960 6.300 2.749 1.00 97.94 90 PRO A CA 1
ATOM 675 C C . PRO A 1 90 ? 7.425 5.879 2.909 1.00 97.94 90 PRO A C 1
ATOM 677 O O . PRO A 1 90 ? 8.031 6.029 3.968 1.00 97.94 90 PRO A O 1
ATOM 680 N N . TYR A 1 91 ? 8.022 5.343 1.850 1.00 97.06 91 TYR A N 1
ATOM 681 C CA . TYR A 1 91 ? 9.382 4.807 1.869 1.00 97.06 91 TYR A CA 1
ATOM 682 C C . TYR A 1 91 ? 10.454 5.789 1.417 1.00 97.06 91 TYR A C 1
ATOM 684 O O . TYR A 1 91 ? 11.536 5.802 2.001 1.00 97.06 91 TYR A O 1
ATOM 692 N N . GLY A 1 92 ? 10.184 6.596 0.399 1.00 96.12 92 GLY A N 1
ATOM 693 C CA . GLY A 1 92 ? 11.139 7.589 -0.080 1.00 96.12 92 GLY A CA 1
ATOM 694 C C . GLY A 1 92 ? 10.775 8.135 -1.452 1.00 96.12 92 GLY A C 1
ATOM 695 O O . GLY A 1 92 ? 10.107 7.464 -2.239 1.00 96.12 92 GLY A O 1
ATOM 696 N N . LYS A 1 93 ? 11.256 9.344 -1.739 1.00 95.62 93 LYS A N 1
ATOM 697 C CA . LYS A 1 93 ? 10.995 10.056 -2.995 1.00 95.62 93 LYS A CA 1
ATOM 698 C C . LYS A 1 93 ? 11.755 9.498 -4.196 1.00 95.62 93 LYS A C 1
ATOM 700 O O . LYS A 1 93 ? 11.295 9.621 -5.329 1.00 95.62 93 LYS A O 1
ATOM 705 N N . ASP A 1 94 ? 12.905 8.878 -3.955 1.00 94.94 94 ASP A N 1
ATOM 706 C CA . ASP A 1 94 ? 13.702 8.254 -5.007 1.00 94.94 94 ASP A CA 1
ATOM 707 C C . ASP A 1 94 ? 13.067 6.938 -5.458 1.00 94.94 94 ASP A C 1
ATOM 709 O O . ASP A 1 94 ? 12.541 6.169 -4.650 1.00 94.94 94 ASP A O 1
ATOM 713 N N . THR A 1 95 ? 13.167 6.622 -6.749 1.00 95.50 95 THR A N 1
ATOM 714 C CA . THR A 1 95 ? 12.641 5.359 -7.294 1.00 95.50 95 THR A CA 1
ATOM 715 C C . THR A 1 95 ? 13.282 4.141 -6.634 1.00 95.50 95 THR A C 1
ATOM 717 O O . THR A 1 95 ? 12.590 3.161 -6.351 1.00 95.50 95 THR A O 1
ATOM 720 N N . SER A 1 96 ? 14.567 4.228 -6.284 1.00 95.00 96 SER A N 1
ATOM 721 C CA . SER A 1 96 ? 15.269 3.194 -5.520 1.00 95.00 96 SER A CA 1
ATOM 722 C C . SER A 1 96 ? 14.578 2.813 -4.201 1.00 95.00 96 SER A C 1
ATOM 724 O O . SER A 1 96 ? 14.679 1.660 -3.782 1.00 95.00 96 SER A O 1
ATOM 726 N N . ALA A 1 97 ? 13.801 3.709 -3.576 1.00 96.31 97 ALA A N 1
ATOM 727 C CA . ALA A 1 97 ? 13.055 3.412 -2.353 1.00 96.31 97 ALA A CA 1
ATOM 728 C C . ALA A 1 97 ? 11.966 2.344 -2.557 1.00 96.31 97 ALA A C 1
ATOM 730 O O . ALA A 1 97 ? 11.617 1.638 -1.610 1.00 96.31 97 ALA A O 1
ATOM 731 N N . ALA A 1 98 ? 11.478 2.138 -3.787 1.00 96.00 98 ALA A N 1
ATOM 732 C CA . ALA A 1 98 ? 10.504 1.087 -4.092 1.00 96.00 98 ALA A CA 1
ATOM 733 C C . ALA A 1 98 ? 11.053 -0.326 -3.807 1.00 96.00 98 ALA A C 1
ATOM 735 O O . ALA A 1 98 ? 10.286 -1.247 -3.512 1.00 96.00 98 ALA A O 1
ATOM 736 N N . VAL A 1 99 ? 12.383 -0.504 -3.789 1.00 96.19 99 VAL A N 1
ATOM 737 C CA . VAL A 1 99 ? 13.017 -1.771 -3.390 1.00 96.19 99 VAL A CA 1
ATOM 738 C C . VAL A 1 99 ? 12.664 -2.169 -1.953 1.00 96.19 99 VAL A C 1
ATOM 740 O O . VAL A 1 99 ? 12.674 -3.355 -1.623 1.00 96.19 99 VAL A O 1
ATOM 743 N N . LEU A 1 100 ? 12.318 -1.207 -1.090 1.00 96.75 100 LEU A N 1
ATOM 744 C CA . LEU A 1 100 ? 11.965 -1.463 0.305 1.00 96.75 100 LEU A CA 1
ATOM 745 C C . LEU A 1 100 ? 10.686 -2.302 0.431 1.00 96.75 100 LEU A C 1
ATOM 747 O O . LEU A 1 100 ? 10.632 -3.164 1.311 1.00 96.75 100 LEU A O 1
ATOM 751 N N . ALA A 1 101 ? 9.735 -2.154 -0.498 1.00 96.38 101 ALA A N 1
ATOM 752 C CA . ALA A 1 101 ? 8.536 -2.991 -0.580 1.00 96.38 101 ALA A CA 1
ATOM 753 C C . ALA A 1 101 ? 8.878 -4.449 -0.937 1.00 96.38 101 ALA A C 1
ATOM 755 O O . ALA A 1 101 ? 8.397 -5.389 -0.301 1.00 96.38 101 ALA A O 1
ATOM 756 N N . LEU A 1 102 ? 9.777 -4.657 -1.905 1.00 95.94 102 LEU A N 1
ATOM 757 C CA . LEU A 1 102 ? 10.250 -5.998 -2.275 1.00 95.94 102 LEU A CA 1
ATOM 758 C C . LEU A 1 102 ? 11.083 -6.631 -1.156 1.00 95.94 102 LEU A C 1
ATOM 760 O O . LEU A 1 102 ? 10.958 -7.821 -0.872 1.00 95.94 102 LEU A O 1
ATOM 764 N N . ASN A 1 103 ? 11.894 -5.829 -0.468 1.00 95.62 103 ASN A N 1
ATOM 765 C CA . ASN A 1 103 ? 12.641 -6.253 0.708 1.00 95.62 103 ASN A CA 1
ATOM 766 C C . ASN A 1 103 ? 11.710 -6.640 1.873 1.00 95.62 103 ASN A C 1
ATOM 768 O O . ASN A 1 103 ? 11.981 -7.621 2.568 1.00 95.62 103 ASN A O 1
ATOM 772 N N . PHE A 1 104 ? 10.604 -5.921 2.089 1.00 95.56 104 PHE A N 1
ATOM 773 C CA . PHE A 1 104 ? 9.570 -6.324 3.045 1.00 95.56 104 PHE A CA 1
ATOM 774 C C . PHE A 1 104 ? 8.975 -7.688 2.666 1.00 95.56 104 PHE A C 1
ATOM 776 O O . PHE A 1 104 ? 8.950 -8.593 3.498 1.00 95.56 104 PHE A O 1
ATOM 783 N N . ALA A 1 105 ? 8.596 -7.876 1.400 1.00 94.75 105 ALA A N 1
ATOM 784 C CA . ALA A 1 105 ? 8.033 -9.126 0.887 1.00 94.75 105 ALA A CA 1
ATOM 785 C C . ALA A 1 105 ? 9.007 -10.318 1.025 1.00 94.75 105 ALA A C 1
ATOM 787 O O . ALA A 1 105 ? 8.658 -11.393 1.524 1.00 94.75 105 ALA A O 1
ATOM 788 N N . ALA A 1 106 ? 10.277 -10.118 0.665 1.00 95.25 106 ALA A N 1
ATOM 789 C CA . ALA A 1 106 ? 11.323 -11.122 0.826 1.00 95.25 106 ALA A CA 1
ATOM 790 C C . ALA A 1 106 ? 11.521 -11.505 2.301 1.00 95.25 106 ALA A C 1
ATOM 792 O O . ALA A 1 106 ? 11.552 -12.690 2.637 1.00 95.25 106 ALA A O 1
ATOM 793 N N . ARG A 1 107 ? 11.614 -10.520 3.205 1.00 94.69 107 ARG A N 1
ATOM 794 C CA . ARG A 1 107 ? 11.779 -10.789 4.642 1.00 94.69 107 ARG A CA 1
ATOM 795 C C . ARG A 1 107 ? 10.529 -11.384 5.284 1.00 94.69 107 ARG A C 1
ATOM 797 O O . ARG A 1 107 ? 10.669 -12.183 6.208 1.00 94.69 107 ARG A O 1
ATOM 804 N N . ALA A 1 108 ? 9.333 -11.077 4.787 1.00 92.06 108 ALA A N 1
ATOM 805 C CA . ALA A 1 108 ? 8.102 -11.738 5.213 1.00 92.06 108 ALA A CA 1
ATOM 806 C C . ALA A 1 108 ? 8.133 -13.241 4.881 1.00 92.06 108 ALA A C 1
ATOM 808 O O . ALA A 1 108 ? 7.815 -14.062 5.742 1.00 92.06 108 ALA A O 1
ATOM 809 N N . ALA A 1 109 ? 8.610 -13.623 3.691 1.00 93.00 109 ALA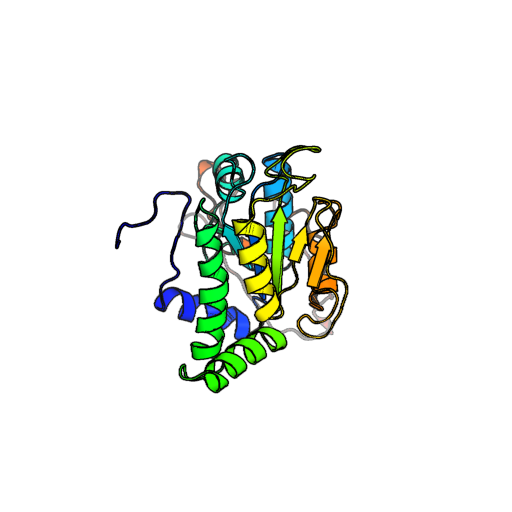 A N 1
ATOM 810 C CA . ALA A 1 109 ? 8.804 -15.031 3.330 1.00 93.00 109 ALA A CA 1
ATOM 811 C C . ALA A 1 109 ? 9.812 -15.744 4.247 1.00 93.00 109 ALA A C 1
ATOM 813 O O . ALA A 1 109 ? 9.594 -16.887 4.648 1.00 93.00 109 ALA A O 1
ATOM 814 N N . MET A 1 110 ? 10.898 -15.065 4.620 1.00 94.38 110 MET A N 1
ATOM 815 C CA . MET A 1 110 ? 11.901 -15.631 5.527 1.00 94.38 110 MET A CA 1
ATOM 816 C C . MET A 1 110 ? 11.377 -15.768 6.963 1.00 94.38 110 MET A C 1
ATOM 818 O O . MET A 1 110 ? 11.602 -16.786 7.614 1.00 94.38 110 MET A O 1
ATOM 822 N N . THR A 1 111 ? 10.651 -14.758 7.445 1.00 93.12 111 THR A N 1
ATOM 823 C CA . THR A 1 111 ? 10.189 -14.674 8.839 1.00 93.12 111 THR A CA 1
ATOM 824 C C . THR A 1 111 ? 8.972 -15.556 9.095 1.00 93.12 111 THR A C 1
ATOM 826 O O . THR A 1 111 ? 8.952 -16.302 10.069 1.00 93.12 111 THR A O 1
ATOM 829 N N . PHE A 1 112 ? 7.964 -15.486 8.224 1.00 90.31 112 PHE A N 1
ATOM 830 C CA . PHE A 1 112 ? 6.679 -16.166 8.415 1.00 90.31 112 PHE A CA 1
ATOM 831 C C . PHE A 1 112 ? 6.556 -17.435 7.571 1.00 90.31 112 PHE A C 1
ATOM 833 O O . PHE A 1 112 ? 5.918 -18.395 7.993 1.00 90.31 112 PHE A O 1
ATOM 840 N N . GLY A 1 113 ? 7.204 -17.472 6.403 1.00 89.75 113 GLY A N 1
ATOM 841 C CA . GLY A 1 113 ? 7.264 -18.666 5.556 1.00 89.75 113 GLY A CA 1
ATOM 842 C C . GLY A 1 113 ? 8.353 -19.664 5.950 1.00 89.75 113 GLY A C 1
ATOM 843 O O . GLY A 1 113 ? 8.397 -20.761 5.397 1.00 89.75 113 GLY A O 1
ATOM 844 N N . GLY A 1 114 ? 9.251 -19.297 6.873 1.00 91.25 114 GLY A N 1
ATOM 845 C CA . GLY A 1 114 ? 10.357 -20.149 7.321 1.00 91.25 114 GLY A CA 1
ATOM 846 C C . GLY A 1 114 ? 11.391 -20.460 6.231 1.00 91.25 114 GLY A C 1
ATOM 847 O O . GLY A 1 114 ? 12.173 -21.405 6.372 1.00 91.25 114 GLY A O 1
ATOM 848 N N . VAL A 1 115 ? 11.402 -19.696 5.132 1.00 93.25 115 VAL A N 1
ATOM 849 C CA . VAL A 1 115 ? 12.339 -19.901 4.022 1.00 93.25 115 VAL A CA 1
ATOM 850 C C . VAL A 1 115 ? 13.706 -19.345 4.414 1.00 93.25 115 VAL A C 1
ATOM 852 O O . VAL A 1 115 ? 13.865 -18.146 4.622 1.00 93.25 115 VAL A O 1
ATOM 855 N N . LYS A 1 116 ? 14.721 -20.207 4.519 1.00 93.00 116 LYS A N 1
ATOM 856 C CA . LYS A 1 116 ? 16.084 -19.765 4.847 1.00 93.00 116 LYS A CA 1
ATOM 857 C C . LYS A 1 116 ? 16.717 -19.035 3.652 1.00 93.00 116 LYS A C 1
ATOM 859 O O . LYS A 1 116 ? 16.617 -19.556 2.542 1.00 93.00 116 LYS A O 1
ATOM 864 N N . PRO A 1 117 ? 17.393 -17.888 3.854 1.00 92.19 117 PRO A N 1
ATOM 865 C CA . PRO A 1 117 ? 18.194 -17.259 2.806 1.00 92.19 117 PRO A CA 1
ATOM 866 C C . PRO A 1 117 ? 19.405 -18.134 2.445 1.00 92.19 117 PRO A C 1
ATOM 868 O O . PRO A 1 117 ? 19.876 -18.920 3.270 1.00 92.19 117 PRO A O 1
ATOM 871 N N . GLY A 1 118 ? 19.922 -17.999 1.222 1.00 92.50 118 GLY A N 1
ATOM 872 C CA . GLY A 1 118 ? 21.033 -18.822 0.749 1.00 92.50 118 GLY A CA 1
ATOM 873 C C . GLY A 1 118 ? 21.301 -18.681 -0.747 1.00 92.50 118 GLY A C 1
ATOM 874 O O . GLY A 1 118 ? 21.396 -17.574 -1.266 1.00 92.50 118 GLY A O 1
ATOM 875 N N . ASP A 1 119 ? 21.446 -19.819 -1.418 1.00 93.81 119 ASP A N 1
ATOM 876 C CA . ASP A 1 119 ? 21.752 -19.918 -2.845 1.00 93.81 119 ASP A CA 1
ATOM 877 C C . ASP A 1 119 ? 20.561 -19.561 -3.765 1.00 93.81 119 ASP A C 1
ATOM 879 O O . ASP A 1 119 ? 19.507 -19.085 -3.336 1.00 93.81 119 ASP A O 1
ATOM 883 N N . LEU A 1 120 ? 20.725 -19.798 -5.071 1.00 92.94 120 LEU A N 1
ATOM 884 C CA . LEU A 1 120 ? 19.685 -19.538 -6.071 1.00 92.94 120 LEU A CA 1
ATOM 885 C C . LEU A 1 120 ? 18.409 -20.366 -5.853 1.00 92.94 120 LEU A C 1
ATOM 887 O O . LEU A 1 120 ? 17.328 -19.927 -6.249 1.00 92.94 120 LEU A O 1
ATOM 891 N N . ASP A 1 121 ? 18.502 -21.544 -5.233 1.00 94.06 121 ASP A N 1
ATOM 892 C CA . ASP A 1 121 ? 17.322 -22.346 -4.912 1.00 94.06 121 ASP A CA 1
ATOM 893 C C . ASP A 1 121 ? 16.549 -21.737 -3.735 1.00 94.06 121 ASP A C 1
ATOM 895 O O . ASP A 1 121 ? 15.323 -21.608 -3.792 1.00 94.06 121 ASP A O 1
ATOM 899 N N . ALA A 1 122 ? 17.260 -21.265 -2.708 1.00 93.56 122 ALA A N 1
ATOM 900 C CA . ALA A 1 122 ? 16.669 -20.483 -1.627 1.00 93.56 122 ALA A CA 1
ATOM 901 C C . ALA A 1 122 ? 15.999 -19.201 -2.150 1.00 93.56 122 ALA A C 1
ATOM 903 O O . ALA A 1 122 ? 14.847 -18.926 -1.810 1.00 93.56 122 ALA A O 1
ATOM 904 N N . ALA A 1 123 ? 16.668 -18.457 -3.037 1.00 93.94 123 ALA A N 1
ATOM 905 C CA . ALA A 1 123 ? 16.095 -17.268 -3.667 1.00 93.94 123 ALA A CA 1
ATOM 906 C C . ALA A 1 123 ? 14.810 -17.598 -4.446 1.00 93.94 123 ALA A C 1
ATOM 908 O O . ALA A 1 123 ? 13.794 -16.920 -4.285 1.00 93.94 123 ALA A O 1
ATOM 909 N N . ARG A 1 124 ? 14.802 -18.693 -5.219 1.00 94.50 124 ARG A N 1
ATOM 910 C CA . ARG A 1 124 ? 13.600 -19.166 -5.922 1.00 94.50 124 ARG A CA 1
ATOM 911 C C . ARG A 1 124 ? 12.455 -19.471 -4.957 1.00 94.50 124 ARG A C 1
ATOM 913 O O . ARG A 1 124 ? 11.323 -19.089 -5.234 1.00 94.50 124 ARG A O 1
ATOM 920 N N . LYS A 1 125 ? 12.725 -20.121 -3.821 1.00 95.75 125 LYS A N 1
ATOM 921 C CA . LYS A 1 125 ? 11.704 -20.413 -2.797 1.00 95.75 125 LYS A CA 1
ATOM 922 C C . LYS A 1 125 ? 11.094 -19.141 -2.208 1.00 95.75 125 LYS A C 1
ATOM 924 O O . LYS A 1 125 ? 9.888 -19.104 -1.988 1.00 95.75 125 LYS A O 1
ATOM 929 N N . ILE A 1 126 ? 11.895 -18.093 -2.007 1.00 96.00 126 ILE A N 1
ATOM 930 C CA . ILE A 1 126 ? 11.410 -16.780 -1.550 1.00 96.00 126 ILE A CA 1
ATOM 931 C C . ILE A 1 126 ? 10.471 -16.158 -2.593 1.00 96.00 126 ILE A C 1
ATOM 933 O O . ILE A 1 126 ? 9.396 -15.675 -2.236 1.00 96.00 126 ILE A O 1
ATOM 937 N N . LEU A 1 127 ? 10.836 -16.197 -3.878 1.00 95.19 127 LEU A N 1
ATOM 938 C CA . LEU A 1 127 ? 9.986 -15.681 -4.959 1.00 95.19 127 LEU A CA 1
ATOM 939 C C . LEU A 1 127 ? 8.675 -16.471 -5.079 1.00 95.19 127 LEU A C 1
ATOM 941 O O . LEU A 1 127 ? 7.605 -15.876 -5.166 1.00 95.19 127 LEU A O 1
ATOM 945 N N . MET A 1 128 ? 8.742 -17.804 -5.009 1.00 94.38 128 MET A N 1
ATOM 946 C CA . MET A 1 128 ? 7.556 -18.667 -5.065 1.00 94.38 128 MET A CA 1
ATOM 947 C C . MET A 1 128 ? 6.621 -18.443 -3.874 1.00 94.38 128 MET A C 1
ATOM 949 O O . MET A 1 128 ? 5.413 -18.337 -4.068 1.00 94.38 128 MET A O 1
ATOM 953 N N . TYR A 1 129 ? 7.165 -18.285 -2.661 1.00 93.88 129 TYR A N 1
ATOM 954 C CA . TYR A 1 129 ? 6.362 -17.923 -1.492 1.00 93.88 129 TYR A CA 1
ATOM 955 C C . TYR A 1 129 ? 5.595 -16.619 -1.734 1.00 93.88 129 TYR A C 1
ATOM 957 O O . TYR A 1 129 ? 4.392 -16.560 -1.500 1.00 93.88 129 TYR A O 1
ATOM 965 N N . ASN A 1 130 ? 6.274 -15.582 -2.228 1.00 93.69 130 ASN A N 1
ATOM 966 C CA . ASN A 1 130 ? 5.652 -14.284 -2.483 1.00 93.69 130 ASN A CA 1
ATOM 967 C C . ASN A 1 130 ? 4.556 -14.366 -3.547 1.00 93.69 130 ASN A C 1
ATOM 969 O O . ASN A 1 130 ? 3.443 -13.886 -3.322 1.00 93.69 130 ASN A O 1
ATOM 973 N N . LYS A 1 131 ? 4.825 -15.069 -4.647 1.00 92.69 131 LYS A N 1
ATOM 974 C CA . LYS A 1 131 ? 3.843 -15.325 -5.701 1.00 92.69 131 LYS A CA 1
ATOM 975 C C . LYS A 1 131 ? 2.572 -15.993 -5.165 1.00 92.69 131 LYS A C 1
ATOM 977 O O . LYS A 1 131 ? 1.467 -15.619 -5.558 1.00 92.69 131 LYS A O 1
ATOM 982 N N . GLU A 1 132 ? 2.711 -16.967 -4.270 1.00 89.75 132 GLU A N 1
ATOM 983 C CA . GLU A 1 132 ? 1.592 -17.787 -3.787 1.00 89.75 132 GLU A CA 1
ATOM 984 C C . GLU A 1 132 ? 0.872 -17.216 -2.559 1.00 89.75 132 GLU A C 1
ATOM 986 O O . GLU A 1 132 ? -0.316 -17.479 -2.376 1.00 89.75 132 GLU A O 1
ATOM 991 N N . ARG A 1 133 ? 1.576 -16.474 -1.696 1.00 88.38 133 ARG A N 1
ATOM 992 C CA . ARG A 1 133 ? 1.084 -16.093 -0.360 1.00 88.38 133 ARG A CA 1
ATOM 993 C C . ARG A 1 133 ? 0.916 -14.596 -0.150 1.00 88.38 133 ARG A C 1
ATOM 995 O O . ARG A 1 133 ? 0.162 -14.216 0.736 1.00 88.38 133 ARG A O 1
ATOM 1002 N N . VAL A 1 134 ? 1.603 -13.756 -0.922 1.00 89.31 134 VAL A N 1
ATOM 1003 C CA . VAL A 1 134 ? 1.580 -12.300 -0.732 1.00 89.31 134 VAL A CA 1
ATOM 1004 C C . VAL A 1 134 ? 0.824 -11.661 -1.886 1.00 89.31 134 VAL A C 1
ATOM 1006 O O . VAL A 1 134 ? 1.338 -11.575 -3.004 1.00 89.31 134 VAL A O 1
ATOM 1009 N N . PHE A 1 135 ? -0.405 -11.205 -1.639 1.00 92.25 135 PHE A N 1
ATOM 1010 C CA . PHE A 1 135 ? -1.239 -10.570 -2.663 1.00 92.25 135 PHE A CA 1
ATOM 1011 C C . PHE A 1 135 ? -0.818 -9.120 -2.913 1.00 92.25 135 PHE A C 1
ATOM 1013 O O . PHE A 1 135 ? -1.552 -8.190 -2.596 1.00 92.25 135 PHE A O 1
ATOM 1020 N N . ALA A 1 136 ? 0.382 -8.937 -3.463 1.00 96.31 136 ALA A N 1
ATOM 1021 C CA . ALA A 1 136 ? 0.918 -7.624 -3.784 1.00 96.31 136 ALA A CA 1
ATOM 1022 C C . ALA A 1 136 ? 0.888 -7.290 -5.275 1.00 96.31 136 ALA A C 1
ATOM 1024 O O . ALA A 1 136 ? 0.967 -8.182 -6.121 1.00 96.31 136 ALA A O 1
ATOM 1025 N N . PHE A 1 137 ? 0.787 -5.997 -5.571 1.00 98.12 137 PHE A N 1
ATOM 1026 C CA . PHE A 1 137 ? 0.807 -5.423 -6.915 1.00 98.12 137 PHE A CA 1
ATOM 1027 C C . PHE A 1 137 ? 1.432 -4.023 -6.892 1.00 98.12 137 PHE A C 1
ATOM 1029 O O . PHE A 1 137 ? 1.518 -3.383 -5.843 1.00 98.12 137 PHE A O 1
ATOM 1036 N N . VAL A 1 138 ? 1.881 -3.552 -8.052 1.00 98.50 138 VAL A N 1
ATOM 1037 C CA . VAL A 1 138 ? 2.459 -2.217 -8.236 1.00 98.50 138 VAL A CA 1
ATOM 1038 C C . VAL A 1 138 ? 1.437 -1.324 -8.929 1.00 98.50 138 VAL A C 1
ATOM 1040 O O . VAL A 1 138 ? 0.845 -1.738 -9.924 1.00 98.50 138 VAL A O 1
ATOM 1043 N N . LEU A 1 139 ? 1.262 -0.105 -8.428 1.00 98.56 139 LEU A N 1
ATOM 1044 C CA . LEU A 1 139 ? 0.559 0.975 -9.112 1.00 98.56 139 LEU A CA 1
ATOM 1045 C C . LEU A 1 139 ? 1.602 1.987 -9.596 1.00 98.56 139 LEU A C 1
ATOM 1047 O O . LEU A 1 139 ? 2.216 2.668 -8.780 1.00 98.56 139 LEU A O 1
ATOM 1051 N N . ALA A 1 140 ? 1.840 2.053 -10.903 1.00 97.81 140 ALA A N 1
ATOM 1052 C CA . ALA A 1 140 ? 2.720 3.045 -11.517 1.00 97.81 140 ALA A CA 1
ATOM 1053 C C . ALA A 1 140 ? 1.886 4.269 -11.911 1.00 97.81 140 ALA A C 1
ATOM 1055 O O . ALA A 1 140 ? 1.065 4.168 -12.826 1.00 97.81 140 ALA A O 1
ATOM 1056 N N . LEU A 1 141 ? 2.076 5.373 -11.187 1.00 97.56 141 LEU A N 1
ATOM 1057 C CA . LEU A 1 141 ? 1.165 6.516 -11.150 1.00 97.56 141 LEU A CA 1
ATOM 1058 C C . LEU A 1 141 ? 1.760 7.738 -11.859 1.00 97.56 141 LEU A C 1
ATOM 1060 O O . LEU A 1 141 ? 2.817 8.244 -11.467 1.00 97.56 141 LEU A O 1
ATOM 1064 N N . GLY A 1 142 ? 1.051 8.218 -12.878 1.00 95.19 142 GLY A N 1
ATOM 1065 C CA . GLY A 1 142 ? 1.412 9.397 -13.659 1.00 95.19 142 GLY A CA 1
ATOM 1066 C C . GLY A 1 142 ? 2.585 9.171 -14.622 1.00 95.19 142 GLY A C 1
ATOM 1067 O O . GLY A 1 142 ? 3.208 8.111 -14.646 1.00 95.19 142 GLY A O 1
ATOM 1068 N N . ALA A 1 143 ? 2.858 10.168 -15.468 1.00 93.75 143 ALA A N 1
ATOM 1069 C CA . ALA A 1 143 ? 3.907 10.126 -16.490 1.00 93.75 143 ALA A CA 1
ATOM 1070 C C . ALA A 1 143 ? 5.050 11.087 -16.132 1.00 93.75 143 ALA A C 1
ATOM 1072 O O . ALA A 1 143 ? 4.799 12.248 -15.831 1.00 93.75 143 ALA A O 1
ATOM 1073 N N . ASP A 1 144 ? 6.299 10.624 -16.207 1.00 89.56 144 ASP A N 1
ATOM 1074 C CA . ASP A 1 144 ? 7.495 11.460 -16.008 1.00 89.56 144 ASP A CA 1
ATOM 1075 C C . ASP A 1 144 ? 7.828 12.309 -17.240 1.00 89.56 144 ASP A C 1
ATOM 1077 O O . ASP A 1 144 ? 8.569 13.291 -17.167 1.00 89.56 144 ASP A O 1
ATOM 1081 N N . HIS A 1 145 ? 7.339 11.890 -18.406 1.00 87.00 145 HIS A N 1
ATOM 1082 C CA . HIS A 1 145 ? 7.658 12.497 -19.687 1.00 87.00 145 HIS A CA 1
ATOM 1083 C C . HIS A 1 145 ? 6.394 12.712 -20.517 1.00 87.00 145 HIS A C 1
ATOM 1085 O O . HIS A 1 145 ? 5.473 11.894 -20.513 1.00 87.00 145 HIS A O 1
ATOM 1091 N N . GLY A 1 146 ? 6.375 13.811 -21.272 1.00 75.75 146 GLY A N 1
ATOM 1092 C CA . GLY A 1 146 ? 5.320 14.083 -22.241 1.00 75.75 146 GLY A CA 1
ATOM 1093 C C . GLY A 1 146 ? 5.436 13.222 -23.511 1.00 75.75 146 GLY A C 1
ATOM 1094 O O . GLY A 1 146 ? 6.502 12.663 -23.797 1.00 75.75 146 GLY A O 1
ATOM 1095 N N . PRO A 1 147 ? 4.367 13.156 -24.327 1.00 67.56 147 PRO A N 1
ATOM 1096 C CA . PRO A 1 147 ? 4.405 12.497 -25.631 1.00 67.56 147 PRO A CA 1
ATOM 1097 C C . PRO A 1 147 ? 5.532 13.065 -26.509 1.00 67.56 147 PRO A C 1
ATOM 1099 O O . PRO A 1 147 ? 5.723 14.279 -26.567 1.00 67.56 147 PRO A O 1
ATOM 1102 N N . GLY A 1 148 ? 6.278 12.206 -27.211 1.00 65.94 148 GLY A N 1
ATOM 1103 C CA . GLY A 1 148 ? 7.368 12.618 -28.105 1.00 65.94 148 GLY A CA 1
ATOM 1104 C C . GLY A 1 148 ? 8.761 12.722 -27.470 1.00 65.94 148 GLY A C 1
ATOM 1105 O O . GLY A 1 148 ? 9.731 12.922 -28.202 1.00 65.94 148 GLY A O 1
ATOM 1106 N N . HIS A 1 149 ? 8.904 12.545 -26.152 1.00 66.44 149 HIS A N 1
ATOM 1107 C CA . HIS A 1 149 ? 10.214 12.430 -25.496 1.00 66.44 149 HIS A CA 1
ATOM 1108 C C . HIS A 1 149 ? 10.728 10.980 -25.535 1.00 66.44 149 HIS A C 1
ATOM 1110 O O . HIS A 1 149 ? 9.929 10.050 -25.439 1.00 66.44 149 HIS A O 1
ATOM 1116 N N . ASN A 1 150 ? 12.044 10.773 -25.702 1.00 67.12 150 ASN A N 1
ATOM 1117 C CA . ASN A 1 150 ? 12.708 9.455 -25.647 1.00 67.12 150 ASN A CA 1
ATOM 1118 C C . ASN A 1 150 ? 11.944 8.311 -26.354 1.00 67.12 150 ASN A C 1
ATOM 1120 O O . ASN A 1 150 ? 11.711 7.254 -25.779 1.00 67.12 150 ASN A O 1
ATOM 1124 N N . GLY A 1 151 ? 11.501 8.517 -27.599 1.00 75.19 151 GLY A N 1
ATOM 1125 C CA . GLY A 1 151 ? 10.783 7.476 -28.347 1.00 75.19 151 GLY A CA 1
ATOM 1126 C C . GLY A 1 151 ? 9.373 7.162 -27.823 1.00 75.19 151 GLY A C 1
ATOM 1127 O O . GLY A 1 151 ? 8.922 6.030 -27.968 1.00 75.19 151 GLY A O 1
ATOM 1128 N N . ASN A 1 152 ? 8.677 8.156 -27.251 1.00 79.31 152 ASN A N 1
ATOM 1129 C CA . ASN A 1 152 ? 7.364 8.043 -26.590 1.00 79.31 152 ASN A CA 1
ATOM 1130 C C . ASN A 1 152 ? 7.387 7.261 -25.270 1.00 79.31 152 ASN A C 1
ATOM 1132 O O . ASN A 1 152 ? 6.370 6.713 -24.846 1.00 79.31 152 ASN A O 1
ATOM 1136 N N . GLN A 1 153 ? 8.538 7.212 -24.607 1.00 87.69 153 GLN A N 1
ATOM 1137 C CA . GLN A 1 153 ? 8.656 6.615 -23.288 1.00 87.69 153 GLN A CA 1
ATOM 1138 C C . GLN A 1 153 ? 8.083 7.557 -22.221 1.00 87.69 153 GLN A C 1
ATOM 1140 O O . GLN A 1 153 ? 8.550 8.681 -22.075 1.00 87.69 153 GLN A O 1
ATOM 1145 N N . LEU A 1 154 ? 7.090 7.082 -21.464 1.00 90.94 154 LEU A N 1
ATOM 1146 C CA . LEU A 1 154 ? 6.337 7.907 -20.506 1.00 90.94 154 LEU A CA 1
ATOM 1147 C C . LEU A 1 154 ? 6.864 7.848 -19.063 1.00 90.94 154 LEU A C 1
ATOM 1149 O O . LEU A 1 154 ? 6.538 8.724 -18.270 1.00 90.94 154 LEU A O 1
ATOM 1153 N N . LEU A 1 155 ? 7.673 6.840 -18.721 1.00 92.69 155 LEU A N 1
ATOM 1154 C CA . LEU A 1 155 ? 8.271 6.651 -17.391 1.00 92.69 155 LEU A CA 1
ATOM 1155 C C . LEU A 1 155 ? 9.792 6.556 -17.499 1.00 92.69 155 LEU A C 1
ATOM 1157 O O . LEU A 1 155 ? 10.316 6.169 -18.542 1.00 92.69 155 LEU A O 1
ATOM 1161 N N . THR A 1 156 ? 10.512 6.828 -16.417 1.00 92.62 156 THR A N 1
ATOM 1162 C CA . THR A 1 156 ? 11.973 6.650 -16.394 1.00 92.62 156 THR A CA 1
ATOM 1163 C C . THR A 1 156 ? 12.399 5.179 -16.526 1.00 92.62 156 THR A C 1
ATOM 1165 O O . THR A 1 156 ? 11.687 4.261 -16.106 1.00 92.62 156 THR A O 1
ATOM 1168 N N . ASP A 1 157 ? 13.602 4.940 -17.062 1.00 93.25 157 ASP A N 1
ATOM 1169 C CA . ASP A 1 157 ? 14.192 3.591 -17.156 1.00 93.25 157 ASP A CA 1
ATOM 1170 C C . ASP A 1 157 ? 14.292 2.909 -15.787 1.00 93.25 157 ASP A C 1
ATOM 1172 O O . ASP A 1 157 ? 14.078 1.703 -15.661 1.00 93.25 157 ASP A O 1
ATOM 1176 N N . GLU A 1 158 ? 14.578 3.687 -14.740 1.00 94.38 158 GLU A N 1
ATOM 1177 C CA . GLU A 1 158 ? 14.663 3.191 -13.369 1.00 94.38 158 GLU A CA 1
ATOM 1178 C C . GLU A 1 158 ? 13.311 2.650 -12.882 1.00 94.38 158 GLU A C 1
ATOM 1180 O O . GLU A 1 158 ? 13.267 1.569 -12.287 1.00 94.38 158 GLU A O 1
ATOM 1185 N N . LYS A 1 159 ? 12.195 3.336 -13.182 1.00 95.44 159 LYS A N 1
ATOM 1186 C CA . LYS A 1 159 ? 10.847 2.841 -12.856 1.00 95.44 159 LYS A CA 1
ATOM 1187 C C . LYS A 1 159 ? 10.533 1.556 -13.618 1.00 95.44 159 LYS A C 1
ATOM 1189 O O . LYS A 1 159 ? 10.085 0.593 -12.996 1.00 95.44 159 LYS A O 1
ATOM 1194 N N . TYR A 1 160 ? 10.826 1.493 -14.922 1.00 94.81 160 TYR A N 1
ATOM 1195 C CA . TYR A 1 160 ? 10.631 0.270 -15.714 1.00 94.81 160 TYR A CA 1
ATOM 1196 C C . TYR A 1 160 ? 11.438 -0.912 -15.167 1.00 94.81 160 TYR A C 1
ATOM 1198 O O . TYR A 1 160 ? 10.888 -1.995 -14.954 1.00 94.81 160 TYR A O 1
ATOM 1206 N N . ALA A 1 161 ? 12.729 -0.711 -14.896 1.00 94.94 161 ALA A N 1
ATOM 1207 C CA . ALA A 1 161 ? 13.608 -1.752 -14.372 1.00 94.94 161 ALA A CA 1
ATOM 1208 C C . ALA A 1 161 ? 13.167 -2.228 -12.978 1.00 94.94 161 ALA A C 1
ATOM 1210 O O . ALA A 1 161 ? 13.130 -3.431 -12.706 1.00 94.94 161 ALA A O 1
ATOM 1211 N N . THR A 1 162 ? 12.772 -1.299 -12.107 1.00 94.81 162 THR A N 1
ATOM 1212 C CA . THR A 1 162 ? 12.311 -1.619 -10.749 1.00 94.81 162 THR A CA 1
ATOM 1213 C C . THR A 1 162 ? 10.985 -2.381 -10.774 1.00 94.81 162 THR A C 1
ATOM 1215 O O . THR A 1 162 ? 10.833 -3.387 -10.075 1.00 94.81 162 THR A O 1
ATOM 1218 N N . ALA A 1 163 ? 10.051 -1.975 -11.638 1.00 93.38 163 ALA A N 1
ATOM 1219 C CA . ALA A 1 163 ? 8.781 -2.665 -11.847 1.00 93.38 163 ALA A CA 1
ATOM 1220 C C . ALA A 1 163 ? 8.981 -4.085 -12.412 1.00 93.38 163 ALA A C 1
ATOM 1222 O O . ALA A 1 163 ? 8.341 -5.030 -11.949 1.00 93.38 163 ALA A O 1
ATOM 1223 N N . ALA A 1 164 ? 9.936 -4.280 -13.328 1.00 93.12 164 ALA A N 1
ATOM 1224 C CA . ALA A 1 164 ? 10.322 -5.613 -13.799 1.00 93.12 164 ALA A CA 1
ATOM 1225 C C . ALA A 1 164 ? 10.867 -6.504 -12.665 1.00 93.12 164 ALA A C 1
ATOM 1227 O O . ALA A 1 164 ? 10.630 -7.714 -12.645 1.00 93.12 164 ALA A O 1
ATOM 1228 N N . GLY A 1 165 ? 11.538 -5.910 -11.674 1.00 94.75 165 GLY A N 1
ATOM 1229 C CA . GLY A 1 165 ? 11.910 -6.582 -10.430 1.00 94.75 165 GLY A CA 1
ATOM 1230 C C . GLY A 1 165 ? 10.700 -7.132 -9.670 1.00 94.75 165 GLY A C 1
ATOM 1231 O O . GLY A 1 165 ? 10.725 -8.288 -9.248 1.00 94.75 165 GLY A O 1
ATOM 1232 N N . ALA A 1 166 ? 9.623 -6.352 -9.553 1.00 96.88 166 ALA A N 1
ATOM 1233 C CA . ALA A 1 166 ? 8.385 -6.773 -8.892 1.00 96.88 166 ALA A CA 1
ATOM 1234 C C . ALA A 1 166 ? 7.679 -7.923 -9.630 1.00 96.88 166 ALA A C 1
ATOM 1236 O O . ALA A 1 166 ? 7.185 -8.853 -8.986 1.00 96.88 166 ALA A O 1
ATOM 1237 N N . ILE A 1 167 ? 7.727 -7.935 -10.968 1.00 96.62 167 ILE A N 1
ATOM 1238 C CA . ILE A 1 167 ? 7.180 -9.037 -11.774 1.00 96.62 167 ILE A CA 1
ATOM 1239 C C . ILE A 1 167 ? 7.813 -10.369 -11.362 1.00 96.62 167 ILE A C 1
ATOM 1241 O O . ILE A 1 167 ? 7.089 -11.348 -11.217 1.00 96.62 167 ILE A O 1
ATOM 1245 N N . ASN A 1 168 ? 9.120 -10.425 -11.070 1.00 94.31 168 ASN A N 1
ATOM 1246 C CA . ASN A 1 168 ? 9.786 -11.664 -10.631 1.00 94.31 168 ASN A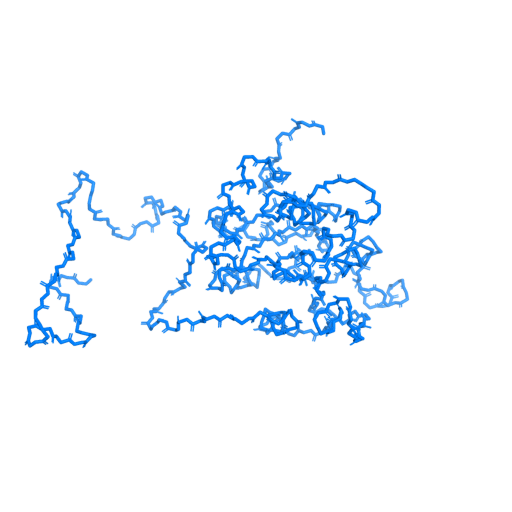 CA 1
ATOM 1247 C C . ASN A 1 168 ? 9.237 -12.234 -9.309 1.00 94.31 168 ASN A C 1
ATOM 1249 O O . ASN A 1 168 ? 9.332 -13.439 -9.078 1.00 94.31 168 ASN A O 1
ATOM 1253 N N . PHE A 1 169 ? 8.641 -11.397 -8.454 1.00 96.06 169 PHE A N 1
ATOM 1254 C CA . PHE A 1 169 ? 7.947 -11.822 -7.231 1.00 96.06 169 PHE A CA 1
ATOM 1255 C C . PHE A 1 169 ? 6.512 -12.310 -7.500 1.00 96.06 169 PHE A C 1
ATOM 1257 O O . PHE A 1 169 ? 5.821 -12.745 -6.580 1.00 96.06 16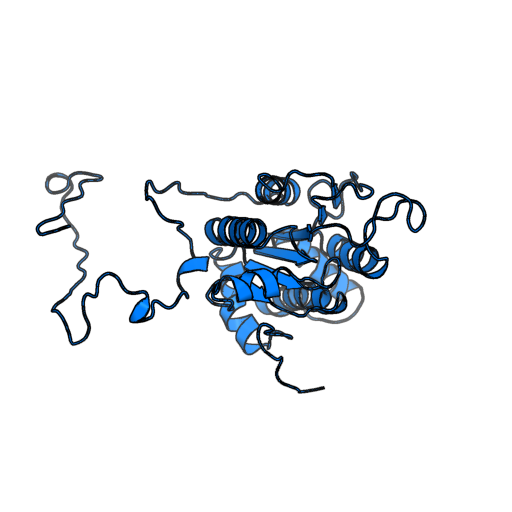9 PHE A O 1
ATOM 1264 N N . GLY A 1 170 ? 6.057 -12.252 -8.754 1.00 96.00 170 GLY A N 1
ATOM 1265 C CA . GLY A 1 170 ? 4.677 -12.515 -9.150 1.00 96.00 170 GLY A CA 1
ATOM 1266 C C . GLY A 1 170 ? 3.739 -11.333 -8.896 1.00 96.00 170 GLY A C 1
ATOM 1267 O O . GLY A 1 170 ? 2.526 -11.541 -8.831 1.00 96.00 170 GLY A O 1
ATOM 1268 N N . PHE A 1 171 ? 4.278 -10.122 -8.720 1.00 97.62 171 PHE A N 1
ATOM 1269 C CA . PHE A 1 171 ? 3.495 -8.913 -8.475 1.00 97.62 171 PHE A CA 1
ATOM 1270 C C . PHE A 1 171 ? 3.254 -8.185 -9.804 1.00 97.62 171 PHE A C 1
ATOM 1272 O O . PHE A 1 171 ? 4.217 -7.724 -10.420 1.00 97.62 171 PHE A O 1
ATOM 1279 N N . PRO A 1 172 ? 1.997 -8.093 -10.273 1.00 98.12 172 PRO A N 1
ATOM 1280 C CA . PRO A 1 172 ? 1.686 -7.409 -11.516 1.00 98.12 172 PRO A CA 1
ATOM 1281 C C . PRO A 1 172 ? 1.821 -5.895 -11.349 1.00 98.12 172 PRO A C 1
ATOM 1283 O O . PRO A 1 172 ? 1.684 -5.360 -10.246 1.00 98.12 172 PRO A O 1
ATOM 1286 N N .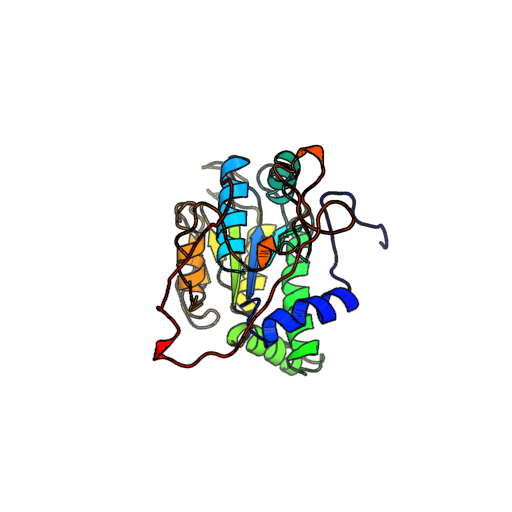 VAL A 1 173 ? 2.045 -5.214 -12.466 1.00 98.44 173 VAL A N 1
ATOM 1287 C CA . VAL A 1 173 ? 2.139 -3.758 -12.556 1.00 98.44 173 VAL A CA 1
ATOM 1288 C C . VAL A 1 173 ? 0.897 -3.234 -13.260 1.00 98.44 173 VAL A C 1
ATOM 1290 O O . VAL A 1 173 ? 0.546 -3.688 -14.349 1.00 98.44 173 VAL A O 1
ATOM 1293 N N . ILE A 1 174 ? 0.224 -2.282 -12.628 1.00 98.38 174 ILE A N 1
ATOM 1294 C CA . ILE A 1 174 ? -0.932 -1.591 -13.177 1.00 98.38 174 ILE A CA 1
ATOM 1295 C C . ILE A 1 174 ? -0.575 -0.111 -13.285 1.00 98.38 174 ILE A C 1
ATOM 1297 O O . ILE A 1 174 ? -0.034 0.457 -12.341 1.00 98.38 174 ILE A O 1
ATOM 1301 N N . SER A 1 175 ? -0.861 0.512 -14.425 1.00 98.00 175 SER A N 1
ATOM 1302 C CA . SER A 1 175 ? -0.610 1.941 -14.633 1.00 98.00 175 SER A CA 1
ATOM 1303 C C . SER A 1 175 ? -1.848 2.677 -15.129 1.00 98.00 175 SER A C 1
ATOM 1305 O O . SER A 1 175 ? -2.628 2.141 -15.923 1.00 98.00 175 SER A O 1
ATOM 1307 N N . ASP A 1 176 ? -2.004 3.918 -14.671 1.00 97.00 176 ASP A N 1
ATOM 1308 C CA . ASP A 1 176 ? -2.977 4.878 -15.196 1.00 97.00 176 ASP A CA 1
ATOM 1309 C C . ASP A 1 176 ? -2.545 5.479 -16.540 1.00 97.00 176 ASP A C 1
ATOM 1311 O O . ASP A 1 176 ? -3.370 5.973 -17.306 1.00 97.00 176 ASP A O 1
ATOM 1315 N N . VAL A 1 177 ? -1.256 5.392 -16.856 1.00 94.50 177 VAL A N 1
ATOM 1316 C CA . VAL A 1 177 ? -0.657 5.892 -18.091 1.00 94.50 177 VAL A CA 1
ATOM 1317 C C . VAL A 1 177 ? -0.517 4.768 -19.118 1.00 94.50 177 VAL A C 1
ATOM 1319 O O . VAL A 1 177 ? -0.336 3.603 -18.766 1.00 94.50 177 VAL A O 1
ATOM 1322 N N . GLU A 1 178 ? -0.590 5.102 -20.408 1.00 93.56 178 GLU A N 1
ATOM 1323 C CA . GLU A 1 178 ? -0.471 4.160 -21.532 1.00 93.56 178 GLU A CA 1
ATOM 1324 C C . GLU A 1 178 ? 0.983 3.721 -21.799 1.00 93.56 178 GLU A C 1
ATOM 1326 O O . GLU A 1 178 ? 1.586 4.030 -22.826 1.00 93.56 178 GLU A O 1
ATOM 1331 N N . ILE A 1 179 ? 1.568 2.976 -20.862 1.00 93.56 179 ILE A N 1
ATOM 1332 C CA . ILE A 1 179 ? 2.875 2.326 -21.042 1.00 93.56 179 ILE A CA 1
ATOM 1333 C C . ILE A 1 179 ? 2.757 0.996 -21.814 1.00 93.56 179 ILE A C 1
ATOM 1335 O O . ILE A 1 179 ? 1.669 0.409 -21.859 1.00 93.56 179 ILE A O 1
ATOM 1339 N N . PRO A 1 180 ? 3.852 0.461 -22.391 1.00 93.19 180 PRO A N 1
ATOM 1340 C CA . PRO A 1 180 ? 3.840 -0.855 -23.024 1.00 93.19 180 PRO A CA 1
ATOM 1341 C C . PRO A 1 180 ? 3.346 -1.964 -22.083 1.00 93.19 180 PRO A C 1
ATOM 1343 O O . PRO A 1 180 ? 3.754 -2.050 -20.925 1.00 93.19 180 PRO A O 1
ATOM 1346 N N . GLN A 1 181 ? 2.478 -2.835 -22.599 1.00 94.69 181 GLN A N 1
ATOM 1347 C CA . GLN A 1 181 ? 1.866 -3.921 -21.831 1.00 94.69 181 GLN A CA 1
ATOM 1348 C C . GLN A 1 181 ? 2.636 -5.236 -21.963 1.00 94.69 181 GLN A C 1
ATOM 1350 O O . GLN A 1 181 ? 3.244 -5.533 -22.992 1.00 94.69 181 GLN A O 1
ATOM 1355 N N . V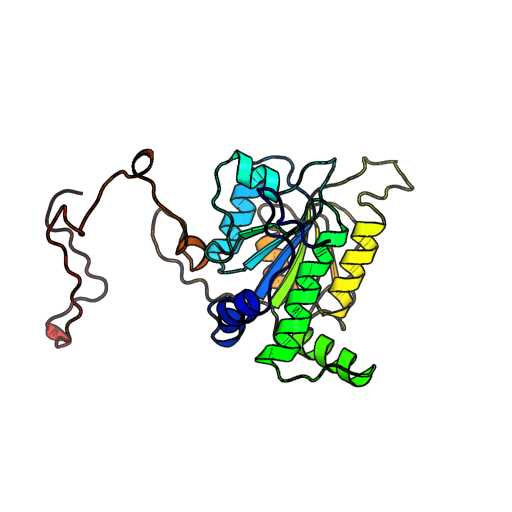AL A 1 182 ? 2.528 -6.074 -20.933 1.00 94.88 182 VAL A N 1
ATOM 1356 C CA . VAL A 1 182 ? 3.069 -7.437 -20.890 1.00 94.88 182 VAL A CA 1
ATOM 1357 C C . VAL A 1 182 ? 1.932 -8.358 -20.461 1.00 94.88 182 VAL A C 1
ATOM 1359 O O . VAL A 1 182 ? 1.729 -8.646 -19.284 1.00 94.88 182 VAL A O 1
ATOM 1362 N N . LEU A 1 183 ? 1.152 -8.784 -21.450 1.00 92.50 183 LEU A N 1
ATOM 1363 C CA . LEU A 1 183 ? -0.056 -9.594 -21.281 1.00 92.50 183 LEU A CA 1
ATOM 1364 C C . LEU A 1 183 ? 0.151 -11.110 -21.059 1.00 92.50 183 LEU A C 1
ATOM 1366 O O . LEU A 1 183 ? -0.799 -11.762 -20.618 1.00 92.50 183 LEU A O 1
ATOM 1370 N N . PRO A 1 184 ? 1.319 -11.727 -21.347 1.00 90.00 184 PRO A N 1
ATOM 1371 C CA . PRO A 1 184 ? 1.531 -13.135 -21.027 1.00 90.00 184 PRO A CA 1
ATOM 1372 C C . PRO A 1 184 ? 1.334 -13.460 -19.542 1.00 90.00 184 PRO A C 1
ATOM 1374 O O . PRO A 1 184 ? 1.573 -12.637 -18.663 1.00 90.00 184 PRO A O 1
ATOM 1377 N N . ARG A 1 185 ? 0.961 -14.712 -19.266 1.00 85.62 185 ARG A N 1
ATOM 1378 C CA . ARG A 1 185 ? 0.811 -15.266 -17.911 1.00 85.62 185 ARG A CA 1
ATOM 1379 C C . ARG A 1 185 ? 1.999 -16.156 -17.557 1.00 85.62 185 ARG A C 1
ATOM 1381 O O . ARG A 1 185 ? 2.787 -16.525 -18.423 1.00 85.62 185 ARG A O 1
ATOM 1388 N N . GLY A 1 186 ? 2.129 -16.522 -16.284 1.00 83.75 186 GLY A N 1
ATOM 1389 C CA . GLY A 1 186 ? 3.069 -17.559 -15.841 1.00 83.75 186 GLY A CA 1
ATOM 1390 C C . GLY A 1 186 ? 3.925 -17.128 -14.661 1.00 83.75 186 GLY A C 1
ATOM 1391 O O . GLY A 1 186 ? 4.063 -17.900 -13.714 1.00 83.75 186 GLY A O 1
ATOM 1392 N N . ILE A 1 187 ? 4.440 -15.895 -14.675 1.00 89.12 187 ILE A N 1
ATOM 1393 C CA . ILE A 1 187 ? 5.105 -15.304 -13.507 1.00 89.12 187 ILE A CA 1
ATOM 1394 C C . ILE A 1 187 ? 4.049 -14.729 -12.558 1.00 89.12 187 ILE A C 1
ATOM 1396 O O . ILE A 1 187 ? 3.900 -15.249 -11.453 1.00 89.12 187 ILE A O 1
ATOM 1400 N N . CYS A 1 188 ? 3.257 -13.753 -13.013 1.00 93.75 188 CYS A N 1
ATOM 1401 C CA . CYS A 1 188 ? 2.064 -13.293 -12.295 1.00 93.75 188 CYS A CA 1
ATOM 1402 C C . CYS A 1 188 ? 0.868 -14.235 -12.532 1.00 93.75 188 CYS A C 1
ATOM 1404 O O . CYS A 1 188 ? 0.891 -15.071 -13.445 1.00 93.75 188 CYS A O 1
ATOM 1406 N N . THR A 1 189 ? -0.176 -14.094 -11.705 1.00 88.69 189 THR A N 1
ATOM 1407 C CA . THR A 1 189 ? -1.434 -14.860 -11.811 1.00 88.69 189 THR A CA 1
ATOM 1408 C C . THR A 1 189 ? -2.086 -14.684 -13.182 1.00 88.69 189 THR A C 1
ATOM 1410 O O . THR A 1 189 ? -2.419 -15.668 -13.847 1.00 88.69 189 THR A O 1
ATOM 1413 N N . TYR A 1 190 ? -2.238 -13.430 -13.606 1.00 92.25 190 TYR A N 1
ATOM 1414 C CA . TYR A 1 190 ? -2.753 -13.056 -14.916 1.00 92.25 190 TYR A CA 1
ATOM 1415 C C . TYR A 1 190 ? -1.690 -12.251 -15.676 1.00 92.25 190 TYR A C 1
ATOM 1417 O O . TYR A 1 190 ? -0.556 -12.721 -15.804 1.00 92.25 190 TYR A O 1
ATOM 1425 N N . GLU A 1 191 ? -2.042 -11.089 -16.213 1.00 95.81 191 GLU A N 1
ATOM 1426 C CA . GLU A 1 191 ? -1.146 -10.225 -16.979 1.00 95.81 191 GLU A CA 1
ATOM 1427 C C . GLU A 1 191 ? -0.047 -9.638 -16.071 1.00 95.81 191 GLU A C 1
ATOM 1429 O O . GLU A 1 191 ? -0.272 -9.385 -14.886 1.00 95.81 191 GLU A O 1
ATOM 1434 N N . HIS A 1 192 ? 1.166 -9.449 -16.598 1.00 96.31 192 HIS A N 1
ATOM 1435 C CA . HIS A 1 192 ? 2.289 -8.910 -15.815 1.00 96.31 192 HIS A CA 1
ATOM 1436 C C . HIS A 1 192 ? 2.271 -7.387 -15.777 1.00 96.31 192 HIS A C 1
ATOM 1438 O O . HIS A 1 192 ? 2.592 -6.807 -14.745 1.00 96.31 192 HIS A O 1
ATOM 1444 N N . VAL A 1 193 ? 1.898 -6.750 -16.889 1.00 97.69 193 VAL A N 1
ATOM 1445 C CA . VAL A 1 193 ? 1.754 -5.294 -16.989 1.00 97.69 193 VAL A CA 1
ATOM 1446 C C . VAL A 1 193 ? 0.467 -4.965 -17.734 1.00 97.69 193 VAL A C 1
ATOM 1448 O O . VAL A 1 193 ? 0.300 -5.371 -18.887 1.00 97.69 193 VAL A O 1
ATOM 1451 N N . VAL A 1 194 ? -0.411 -4.206 -17.080 1.00 96.88 194 VAL A N 1
ATOM 1452 C CA . VAL A 1 194 ? -1.650 -3.654 -17.643 1.00 96.88 194 VAL A CA 1
ATOM 1453 C C . VAL A 1 194 ? -1.612 -2.135 -17.479 1.00 96.88 194 VAL A C 1
ATOM 1455 O O . VAL A 1 194 ? -1.240 -1.635 -16.423 1.00 96.88 194 VAL A O 1
ATOM 1458 N N . SER A 1 195 ? -1.968 -1.385 -18.513 1.00 96.56 195 SER A N 1
ATOM 1459 C CA . SER A 1 195 ? -1.753 0.067 -18.564 1.00 96.56 195 SER A CA 1
ATOM 1460 C C . SER A 1 195 ? -2.955 0.808 -19.145 1.00 96.56 195 SER A C 1
ATOM 1462 O O . SER A 1 195 ? -3.860 0.169 -19.688 1.00 96.56 195 SER A O 1
ATOM 1464 N N . GLY A 1 196 ? -2.968 2.139 -19.023 1.00 95.31 196 GLY A N 1
ATOM 1465 C CA . GLY A 1 196 ? -4.072 2.985 -19.489 1.00 95.31 196 GLY A CA 1
ATOM 1466 C C . GLY A 1 196 ? -5.372 2.759 -18.715 1.00 95.31 196 GLY A C 1
ATOM 1467 O O . GLY A 1 196 ? -6.461 2.842 -19.282 1.00 95.31 196 GLY A O 1
ATOM 1468 N N . ILE A 1 197 ? -5.273 2.389 -17.435 1.00 97.75 197 ILE A N 1
ATOM 1469 C CA . ILE A 1 197 ? -6.445 2.108 -16.608 1.00 97.75 197 ILE A CA 1
ATOM 1470 C C . ILE A 1 197 ? -6.949 3.403 -15.958 1.00 97.75 197 ILE A C 1
ATOM 1472 O O . ILE A 1 197 ? -6.190 4.044 -15.235 1.00 97.75 197 ILE A O 1
ATOM 1476 N N . PRO A 1 198 ? -8.230 3.774 -16.136 1.00 95.94 198 PRO A N 1
ATOM 1477 C CA . PRO A 1 198 ? -8.816 4.911 -15.433 1.00 95.94 198 PRO A CA 1
ATOM 1478 C C . PRO A 1 198 ? -8.621 4.816 -13.913 1.00 95.94 198 PRO A C 1
ATOM 1480 O O . PRO A 1 198 ? -8.797 3.745 -13.324 1.00 95.94 198 PRO A O 1
ATOM 1483 N N . ARG A 1 199 ? -8.250 5.931 -13.274 1.00 94.31 199 ARG A N 1
ATOM 1484 C CA . ARG A 1 199 ? -7.856 5.970 -11.851 1.00 94.31 199 ARG A CA 1
ATOM 1485 C C . ARG A 1 199 ? -8.981 5.570 -10.901 1.00 94.31 199 ARG A C 1
ATOM 1487 O O . ARG A 1 199 ? -8.724 4.852 -9.942 1.00 94.31 199 ARG A O 1
ATOM 1494 N N . ASP A 1 200 ? -10.226 5.890 -11.241 1.00 91.56 200 ASP A N 1
ATOM 1495 C CA . ASP A 1 200 ? -11.434 5.451 -10.526 1.00 91.56 200 ASP A CA 1
ATOM 1496 C C . ASP A 1 200 ? -11.603 3.916 -10.504 1.00 91.56 200 ASP A C 1
ATOM 1498 O O . ASP A 1 200 ? -12.330 3.364 -9.679 1.00 91.56 200 ASP A O 1
ATOM 1502 N N . ARG A 1 201 ? -10.922 3.195 -11.405 1.00 94.19 201 ARG A N 1
ATOM 1503 C CA . ARG A 1 201 ? -11.006 1.731 -11.547 1.00 94.19 201 ARG A CA 1
ATOM 1504 C C . ARG A 1 201 ? -9.681 1.017 -11.328 1.00 94.19 201 ARG A C 1
ATOM 1506 O O . ARG A 1 201 ? -9.662 -0.217 -11.347 1.00 94.19 201 ARG A O 1
ATOM 1513 N N . ILE A 1 202 ? -8.586 1.745 -11.110 1.00 97.00 202 ILE A N 1
ATOM 1514 C CA . ILE A 1 202 ? -7.237 1.170 -11.084 1.00 97.00 202 ILE A CA 1
ATOM 1515 C C . ILE A 1 202 ? -7.067 0.148 -9.958 1.00 97.00 202 ILE A C 1
ATOM 1517 O O . ILE A 1 202 ? -6.529 -0.934 -10.191 1.00 97.00 202 ILE A O 1
ATOM 1521 N N . VAL A 1 203 ? -7.620 0.427 -8.773 1.00 95.75 203 VAL A N 1
ATOM 1522 C CA . VAL A 1 203 ? -7.581 -0.487 -7.621 1.00 95.75 203 VAL A CA 1
ATOM 1523 C C . VAL A 1 203 ? -8.358 -1.763 -7.922 1.00 95.75 203 VAL A C 1
ATOM 1525 O O . VAL A 1 203 ? -7.838 -2.862 -7.741 1.00 95.75 203 VAL A O 1
ATOM 1528 N N . SER A 1 204 ? -9.580 -1.635 -8.443 1.00 93.81 204 SER A N 1
ATOM 1529 C CA . SER A 1 204 ? -10.410 -2.781 -8.831 1.00 93.81 204 SER A CA 1
ATOM 1530 C C . SER A 1 204 ? -9.710 -3.649 -9.875 1.00 93.81 204 SER A C 1
ATOM 1532 O O . SER A 1 204 ? -9.683 -4.874 -9.740 1.00 93.81 204 SER A O 1
ATOM 1534 N N . LYS A 1 205 ? -9.072 -3.026 -10.876 1.00 95.94 205 LYS A N 1
ATOM 1535 C CA . LYS A 1 205 ? -8.312 -3.761 -11.887 1.00 95.94 205 LYS A CA 1
ATOM 1536 C C . LYS A 1 205 ? -7.086 -4.449 -11.292 1.00 95.94 205 LYS A C 1
ATOM 1538 O O . LYS A 1 205 ? -6.818 -5.596 -11.634 1.00 95.94 205 LYS A O 1
ATOM 1543 N N . ALA A 1 206 ? -6.360 -3.800 -10.387 1.00 96.69 206 ALA A N 1
ATOM 1544 C CA . ALA A 1 206 ? -5.193 -4.394 -9.742 1.00 96.69 206 ALA A CA 1
ATOM 1545 C C . ALA A 1 206 ? -5.557 -5.607 -8.871 1.00 96.69 206 ALA A C 1
ATOM 1547 O O . ALA A 1 206 ? -4.901 -6.648 -8.951 1.00 96.69 206 ALA A O 1
ATOM 1548 N N . VAL A 1 207 ? -6.651 -5.510 -8.111 1.00 94.00 207 VAL A N 1
ATOM 1549 C CA . VAL A 1 207 ? -7.223 -6.615 -7.326 1.00 94.00 207 VAL A CA 1
ATOM 1550 C C . VAL A 1 207 ? -7.591 -7.795 -8.234 1.00 94.00 207 VAL A C 1
ATOM 1552 O O . VAL A 1 207 ? -7.228 -8.936 -7.935 1.00 94.00 207 VAL A O 1
ATOM 1555 N N . GLU A 1 208 ? -8.248 -7.526 -9.366 1.00 93.44 208 GLU A N 1
ATOM 1556 C CA . GLU A 1 208 ? -8.602 -8.532 -10.373 1.00 93.44 208 GLU A CA 1
ATOM 1557 C C . GLU A 1 208 ? -7.355 -9.214 -10.953 1.00 93.44 208 GLU A C 1
ATOM 1559 O O . GLU A 1 208 ? -7.239 -10.438 -10.879 1.00 93.44 208 GLU A O 1
ATOM 1564 N N . VAL A 1 209 ? -6.396 -8.436 -11.471 1.00 94.25 209 VAL A N 1
ATOM 1565 C CA . VAL A 1 209 ? -5.172 -8.937 -12.128 1.00 94.25 209 VAL A CA 1
ATOM 1566 C C . VAL A 1 209 ? -4.301 -9.731 -11.149 1.00 94.25 209 VAL A C 1
ATOM 1568 O O . VAL A 1 209 ? -3.708 -10.752 -11.512 1.00 94.25 209 VAL A O 1
ATOM 1571 N N . ARG A 1 210 ? -4.253 -9.325 -9.874 1.00 94.69 210 ARG A N 1
ATOM 1572 C CA . ARG A 1 210 ? -3.531 -10.077 -8.840 1.00 94.69 210 ARG A CA 1
ATOM 1573 C C . ARG A 1 210 ? -4.256 -11.362 -8.423 1.00 94.69 210 ARG A C 1
ATOM 1575 O O . ARG A 1 210 ? -3.604 -12.284 -7.917 1.00 94.69 210 ARG A O 1
ATOM 1582 N N . GLY A 1 211 ? -5.567 -11.449 -8.655 1.00 90.06 211 GLY A N 1
ATOM 1583 C CA . GLY A 1 211 ? -6.424 -12.559 -8.237 1.00 90.06 211 GLY A CA 1
ATOM 1584 C C . GLY A 1 211 ? -6.820 -12.494 -6.760 1.00 90.06 211 GLY A C 1
ATOM 1585 O O . GLY A 1 211 ? -7.041 -13.534 -6.137 1.00 90.06 211 GLY A O 1
ATOM 1586 N N . LEU A 1 212 ? -6.872 -11.291 -6.183 1.00 87.31 212 LEU A N 1
ATOM 1587 C CA . LEU A 1 212 ? -7.238 -11.091 -4.787 1.00 87.31 212 LEU A CA 1
ATOM 1588 C C . LEU A 1 212 ? -8.765 -11.174 -4.627 1.00 87.31 212 LEU A C 1
ATOM 1590 O O . LEU A 1 212 ? -9.514 -10.373 -5.180 1.00 87.31 212 LEU A O 1
ATOM 1594 N N . LYS A 1 213 ? -9.238 -12.148 -3.844 1.00 80.81 213 LYS A N 1
ATOM 1595 C CA . LYS A 1 213 ? -10.660 -12.281 -3.494 1.00 80.81 213 LYS A CA 1
ATOM 1596 C C . LYS A 1 213 ? -10.949 -11.490 -2.224 1.00 80.81 213 LYS A C 1
ATOM 1598 O O . LYS A 1 213 ? -10.827 -12.024 -1.123 1.00 80.81 213 LYS A O 1
ATOM 1603 N N . LEU A 1 214 ? -11.323 -10.227 -2.383 1.00 70.88 214 LEU A N 1
ATOM 1604 C CA . LEU A 1 214 ? -11.747 -9.400 -1.259 1.00 70.88 214 LEU A CA 1
ATOM 1605 C C . LEU A 1 214 ? -13.130 -9.849 -0.779 1.00 70.88 214 LEU A C 1
ATOM 1607 O O . LEU A 1 214 ? -14.088 -9.879 -1.551 1.00 70.88 214 LEU A O 1
ATOM 1611 N N . LYS A 1 215 ? -13.240 -10.190 0.505 1.00 65.94 215 LYS A N 1
ATOM 1612 C CA . LYS A 1 215 ? -14.533 -10.284 1.186 1.00 65.94 215 LYS A CA 1
ATOM 1613 C C . LYS A 1 215 ? -14.914 -8.873 1.622 1.00 65.94 215 LYS A C 1
ATOM 1615 O O . LYS A 1 215 ? -14.678 -8.504 2.765 1.00 65.94 215 LYS A O 1
ATOM 1620 N N . MET A 1 216 ? -15.413 -8.065 0.692 1.00 60.75 216 MET A N 1
ATOM 1621 C CA . MET A 1 216 ? -15.994 -6.774 1.052 1.00 60.75 216 MET A CA 1
ATOM 1622 C C . MET A 1 216 ? -17.333 -7.057 1.731 1.00 60.75 216 MET A C 1
ATOM 1624 O O . MET A 1 216 ? -18.254 -7.561 1.092 1.00 60.75 216 MET A O 1
ATOM 1628 N N . SER A 1 217 ? -17.423 -6.786 3.028 1.00 62.03 217 SER A N 1
ATOM 1629 C CA . SER A 1 217 ? -18.716 -6.645 3.689 1.00 62.03 217 SER A CA 1
ATOM 1630 C C . SER A 1 217 ? -19.147 -5.200 3.466 1.00 62.03 217 SER A C 1
ATOM 1632 O O . SER A 1 217 ? -18.559 -4.304 4.064 1.00 62.03 217 SER A O 1
ATOM 1634 N N . GLU A 1 218 ? -20.108 -4.952 2.576 1.00 68.06 218 GLU A N 1
ATOM 1635 C CA . GLU A 1 218 ? -20.718 -3.623 2.483 1.00 68.06 218 GLU A CA 1
ATOM 1636 C C . GLU A 1 218 ? -21.480 -3.357 3.782 1.00 68.06 218 GLU A C 1
ATOM 1638 O O . GLU A 1 218 ? -22.456 -4.038 4.102 1.00 68.06 218 GLU A O 1
ATOM 1643 N N . ILE A 1 219 ? -20.989 -2.394 4.558 1.00 80.62 219 ILE A N 1
ATOM 1644 C CA . ILE A 1 219 ? -21.643 -1.919 5.771 1.00 80.62 219 ILE A CA 1
ATOM 1645 C C . ILE A 1 219 ? -22.343 -0.609 5.391 1.00 80.62 219 ILE A C 1
ATOM 1647 O O . ILE A 1 219 ? -21.675 0.289 4.879 1.00 80.62 219 ILE A O 1
ATOM 1651 N N . PRO A 1 220 ? -23.664 -0.474 5.603 1.00 84.31 220 PRO A N 1
ATOM 1652 C CA . PRO A 1 220 ? -24.417 0.710 5.197 1.00 84.31 220 PRO A CA 1
ATOM 1653 C C . PRO A 1 220 ? -24.166 1.881 6.161 1.00 84.31 220 PRO A C 1
ATOM 1655 O O . PRO A 1 220 ? -25.028 2.241 6.959 1.00 84.31 220 PRO A O 1
ATOM 1658 N N . ILE A 1 221 ? -22.968 2.463 6.105 1.00 89.69 221 ILE A N 1
ATOM 1659 C CA . ILE A 1 221 ? -22.548 3.624 6.899 1.00 89.69 221 ILE A CA 1
ATOM 1660 C C . ILE A 1 221 ? -22.044 4.749 5.983 1.00 89.69 221 ILE A C 1
ATOM 1662 O O . ILE A 1 221 ? -21.519 4.469 4.908 1.00 89.69 221 ILE A O 1
ATOM 1666 N N . PRO A 1 222 ? -22.192 6.029 6.379 1.00 89.44 222 PRO A N 1
ATOM 1667 C CA . PRO A 1 222 ? -21.839 7.175 5.536 1.00 89.44 222 PRO A CA 1
ATOM 1668 C C . PRO A 1 222 ? -20.341 7.525 5.568 1.00 89.44 222 PRO A C 1
ATOM 1670 O O . PRO A 1 222 ? -19.957 8.605 5.128 1.00 89.44 222 PRO A O 1
ATOM 1673 N N . VAL A 1 223 ? -19.501 6.652 6.129 1.00 89.56 223 VAL A N 1
ATOM 1674 C CA . VAL A 1 223 ? -18.067 6.888 6.333 1.00 89.56 223 VAL A CA 1
ATOM 1675 C C . VAL A 1 223 ? -17.247 5.684 5.865 1.00 89.56 223 VAL A C 1
ATOM 1677 O O . VAL A 1 223 ? -17.743 4.556 5.941 1.00 89.56 223 VAL A O 1
ATOM 1680 N N . PRO A 1 224 ? -15.996 5.894 5.412 1.00 86.06 224 PRO A N 1
ATOM 1681 C CA . PRO A 1 224 ? -15.078 4.802 5.116 1.00 86.06 224 PRO A CA 1
ATOM 1682 C C . PRO A 1 224 ? -14.875 3.883 6.324 1.00 86.06 224 PRO A C 1
ATOM 1684 O O . PRO A 1 224 ? -14.823 4.333 7.470 1.00 86.06 224 PRO A O 1
ATOM 1687 N N . TYR A 1 225 ? -14.743 2.584 6.062 1.00 84.88 225 TYR A N 1
ATOM 1688 C CA . TYR A 1 225 ? -14.547 1.564 7.088 1.00 84.88 225 TYR A CA 1
ATOM 1689 C C . TYR A 1 225 ? -13.523 0.528 6.635 1.00 84.88 225 TYR A C 1
ATOM 1691 O O . TYR A 1 225 ? -13.553 0.057 5.500 1.00 84.88 225 TYR A O 1
ATOM 1699 N N . GLY A 1 226 ? -12.629 0.145 7.542 1.00 82.00 226 GLY A N 1
ATOM 1700 C CA . GLY A 1 226 ? -11.599 -0.857 7.293 1.00 82.00 226 GLY A CA 1
ATOM 1701 C C . GLY A 1 226 ? -10.498 -0.818 8.348 1.00 82.00 226 GLY A C 1
ATOM 1702 O O . GLY A 1 226 ? -10.371 0.152 9.094 1.00 82.00 226 GLY A O 1
ATOM 1703 N N . ALA A 1 227 ? -9.669 -1.864 8.396 1.00 82.62 227 ALA A N 1
ATOM 1704 C CA . ALA A 1 227 ? -8.579 -1.966 9.371 1.00 82.62 227 ALA A CA 1
ATOM 1705 C C . ALA A 1 227 ? -7.531 -0.845 9.225 1.00 82.62 227 ALA A C 1
ATOM 1707 O O . ALA A 1 227 ? -6.869 -0.494 10.196 1.00 82.62 227 ALA A O 1
ATOM 1708 N N . GLY A 1 228 ? -7.405 -0.254 8.031 1.00 80.56 228 GLY A N 1
ATOM 1709 C CA . GLY A 1 228 ? -6.495 0.866 7.778 1.00 80.56 228 GLY A CA 1
ATOM 1710 C C . GLY A 1 228 ? -6.885 2.180 8.468 1.00 80.56 228 GLY A C 1
ATOM 1711 O O . GLY A 1 228 ? -6.078 3.099 8.475 1.00 80.56 228 GLY A O 1
ATOM 1712 N N . PHE A 1 229 ? -8.082 2.281 9.053 1.00 87.00 229 PHE A N 1
ATOM 1713 C CA . PHE A 1 229 ? -8.532 3.472 9.785 1.00 87.00 229 PHE A CA 1
ATOM 1714 C C . PHE A 1 229 ? -8.388 3.335 11.312 1.00 87.00 229 PHE A C 1
ATOM 1716 O O . PHE A 1 229 ? -8.537 4.317 12.029 1.00 87.00 229 PHE A O 1
ATOM 1723 N N . GLU A 1 230 ? -8.076 2.137 11.829 1.00 85.75 230 GLU A N 1
ATOM 1724 C CA . GLU A 1 230 ? -8.000 1.856 13.276 1.00 85.75 230 GLU A CA 1
ATOM 1725 C C . GLU A 1 230 ? -6.933 2.704 13.989 1.00 85.75 230 GLU A C 1
ATOM 1727 O O . GLU A 1 230 ? -7.111 3.093 15.141 1.00 85.75 230 GLU A O 1
ATOM 1732 N N . GLY A 1 231 ? -5.825 2.991 13.299 1.00 85.12 231 GLY A N 1
ATOM 1733 C CA . GLY A 1 231 ? -4.701 3.752 13.840 1.00 85.12 231 GLY A CA 1
ATOM 1734 C C . GLY A 1 231 ? -4.837 5.273 13.764 1.00 85.12 231 GLY A C 1
ATOM 1735 O O . GLY A 1 231 ? -3.926 5.956 14.224 1.00 85.12 231 GLY A O 1
ATOM 1736 N N . GLU A 1 232 ? -5.910 5.815 13.177 1.00 86.94 232 GLU A N 1
ATOM 1737 C CA . GLU A 1 232 ? -6.058 7.266 13.021 1.00 86.94 232 GLU A CA 1
ATOM 1738 C C . GLU A 1 232 ? -6.316 7.964 14.362 1.00 86.94 232 GLU A C 1
ATOM 1740 O O . GLU A 1 232 ? -7.117 7.529 15.198 1.00 86.94 232 GLU A O 1
ATOM 1745 N N . ARG A 1 233 ? -5.651 9.101 14.570 1.00 88.56 233 ARG A N 1
ATOM 1746 C CA . ARG A 1 233 ? -5.780 9.891 15.791 1.00 88.56 233 ARG A CA 1
ATOM 1747 C C . ARG A 1 233 ? -6.718 11.079 15.604 1.00 88.56 233 ARG A C 1
ATOM 1749 O O . ARG A 1 233 ? -6.385 12.053 14.938 1.00 88.56 233 ARG A O 1
ATOM 1756 N N . VAL A 1 234 ? -7.818 11.093 16.358 1.00 90.50 234 VAL A N 1
ATOM 1757 C CA . VAL A 1 234 ? -8.705 12.266 16.459 1.00 90.50 234 VAL A CA 1
ATOM 1758 C C . VAL A 1 234 ? -8.155 13.265 17.483 1.00 90.50 234 VAL A C 1
ATOM 1760 O O . VAL A 1 234 ? -8.084 12.979 18.684 1.00 90.50 234 VAL A O 1
ATOM 1763 N N . ARG A 1 235 ? -7.740 14.453 17.027 1.00 90.19 235 ARG A N 1
ATOM 1764 C CA . ARG A 1 235 ? -7.265 15.541 17.902 1.00 90.19 235 ARG A CA 1
ATOM 1765 C C . ARG A 1 235 ? -8.421 16.409 18.394 1.00 90.19 235 ARG A C 1
ATOM 1767 O O . ARG A 1 235 ? -9.512 16.387 17.837 1.00 90.19 235 ARG A O 1
ATOM 1774 N N . LYS A 1 236 ? -8.192 17.199 19.449 1.00 91.06 236 LYS A N 1
ATOM 1775 C CA . LYS A 1 236 ? -9.254 17.970 20.124 1.00 91.06 236 LYS A CA 1
ATOM 1776 C C . LYS A 1 236 ? -9.939 18.963 19.181 1.00 91.06 236 LYS A C 1
ATOM 1778 O O . LYS A 1 236 ? -11.142 19.157 19.268 1.00 91.06 236 LYS A O 1
ATOM 1783 N N . GLU A 1 237 ? -9.166 19.578 18.301 1.00 93.75 237 GLU A N 1
ATOM 1784 C CA . GLU A 1 237 ? -9.602 20.517 17.272 1.00 93.75 237 GLU A CA 1
ATOM 1785 C C . GLU A 1 237 ? -10.444 19.869 16.159 1.00 93.75 237 GLU A C 1
ATOM 1787 O O . GLU A 1 237 ? -11.223 20.564 15.519 1.00 93.75 237 GLU A O 1
ATOM 1792 N N . GLN A 1 238 ? -10.322 18.552 15.963 1.00 91.00 238 GLN A N 1
ATOM 1793 C CA . GLN A 1 238 ? -11.070 17.756 14.978 1.00 91.00 238 GLN A CA 1
ATOM 1794 C C . GLN A 1 238 ? -12.236 16.975 15.612 1.00 91.00 238 GLN A C 1
ATOM 1796 O O . GLN A 1 238 ? -13.030 16.351 14.915 1.00 91.00 238 GLN A O 1
ATOM 1801 N N . MET A 1 239 ? -12.327 16.967 16.943 1.00 93.88 239 MET A N 1
ATOM 1802 C CA . MET A 1 239 ? -13.263 16.140 17.694 1.00 93.88 239 MET A CA 1
ATOM 1803 C C . MET A 1 239 ? -14.639 16.805 17.774 1.00 93.88 239 MET A C 1
ATOM 1805 O O . MET A 1 239 ? -14.795 17.841 18.418 1.00 93.88 239 MET A O 1
ATOM 1809 N N . GLN A 1 240 ? -15.652 16.177 17.174 1.00 94.38 240 GLN A N 1
ATOM 1810 C CA . GLN A 1 240 ? -17.041 16.641 17.263 1.00 94.38 240 GLN A CA 1
ATOM 1811 C C . GLN A 1 240 ? -17.677 16.311 18.623 1.00 94.38 240 GLN A C 1
ATOM 1813 O O . GLN A 1 240 ? -18.352 17.151 19.215 1.00 94.38 240 GLN A O 1
ATOM 1818 N N . ILE A 1 241 ? -17.449 15.098 19.135 1.00 93.56 241 ILE A N 1
ATOM 1819 C CA . ILE A 1 241 ? -18.006 14.611 20.402 1.00 93.56 241 ILE A CA 1
ATOM 1820 C C . ILE A 1 241 ? -17.020 13.673 21.107 1.00 93.56 241 ILE A C 1
ATOM 1822 O O . ILE A 1 241 ? -16.193 13.034 20.459 1.00 93.56 241 ILE A O 1
ATOM 1826 N N . GLN A 1 242 ? -17.089 13.605 22.440 1.00 94.06 242 GLN A N 1
ATOM 1827 C CA . GLN A 1 242 ? -16.241 12.745 23.266 1.00 94.06 242 GLN A CA 1
ATOM 1828 C C . GLN A 1 242 ? -17.071 12.001 24.308 1.00 94.06 242 GLN A C 1
ATOM 1830 O O . GLN A 1 242 ? -17.795 12.627 25.081 1.00 94.06 242 GLN A O 1
ATOM 1835 N N . PHE A 1 243 ? -16.876 10.685 24.386 1.00 94.69 243 PHE A N 1
ATOM 1836 C CA . PHE A 1 243 ? -17.412 9.833 25.443 1.00 94.69 243 PHE A CA 1
ATOM 1837 C C . PHE A 1 243 ? -16.273 9.096 26.165 1.00 94.69 243 PHE A C 1
ATOM 1839 O O . PHE A 1 243 ? -15.237 8.785 25.575 1.00 94.69 243 PHE A O 1
ATOM 1846 N N . GLY A 1 244 ? -16.467 8.811 27.448 1.00 95.31 244 GLY A N 1
ATOM 1847 C CA . GLY A 1 244 ? -15.583 8.008 28.284 1.00 95.31 244 GLY A CA 1
ATOM 1848 C C . GLY A 1 244 ? -14.441 8.778 28.955 1.00 95.31 244 GLY A C 1
ATOM 1849 O O . GLY A 1 244 ? -14.445 10.005 29.115 1.00 95.31 244 GLY A O 1
ATOM 1850 N N . GLY A 1 245 ? -13.435 8.019 29.397 1.00 92.06 245 GLY A N 1
ATOM 1851 C CA . GLY A 1 245 ? -12.289 8.538 30.138 1.00 92.06 245 GLY A CA 1
ATOM 1852 C C . GLY A 1 245 ? -12.699 9.142 31.483 1.00 92.06 245 GLY A C 1
ATOM 1853 O O . GLY A 1 245 ? -13.402 8.520 32.270 1.00 92.06 245 GLY A O 1
ATOM 1854 N N . LYS A 1 246 ? -12.238 10.366 31.755 1.00 94.06 246 LYS A N 1
ATOM 1855 C CA . LYS A 1 246 ? -12.601 11.127 32.966 1.00 94.06 246 LYS A CA 1
ATOM 1856 C C . LYS A 1 246 ? -13.779 12.088 32.759 1.00 94.06 246 LYS A C 1
ATOM 1858 O O . LYS A 1 246 ? -14.066 12.874 33.657 1.00 94.06 246 LYS A O 1
ATOM 1863 N N . TYR A 1 247 ? -14.369 12.106 31.562 1.00 92.88 247 TYR A N 1
ATOM 1864 C CA . TYR A 1 247 ? -15.324 13.135 31.143 1.00 92.88 247 TYR A CA 1
ATOM 1865 C C . TYR A 1 247 ? -16.768 12.662 31.268 1.00 92.88 247 TYR A C 1
ATOM 1867 O O . TYR A 1 247 ? -17.606 13.409 31.765 1.00 92.88 247 TYR A O 1
ATOM 1875 N N . THR A 1 248 ? -17.048 11.422 30.864 1.00 96.06 248 THR A N 1
ATOM 1876 C CA . THR A 1 248 ? -18.370 10.807 31.004 1.00 96.06 248 THR A CA 1
ATOM 1877 C C . THR A 1 248 ? -18.238 9.355 31.447 1.00 96.06 248 THR A C 1
ATOM 1879 O O . THR A 1 248 ? -17.254 8.683 31.137 1.00 96.06 248 THR A O 1
ATOM 1882 N N . GLU A 1 249 ? -19.249 8.854 32.152 1.00 96.69 249 GLU A N 1
ATOM 1883 C CA . GLU A 1 249 ? -19.392 7.419 32.391 1.00 96.69 249 GLU A CA 1
ATOM 1884 C C . GLU A 1 249 ? -19.787 6.737 31.076 1.00 96.69 249 GLU A C 1
ATOM 1886 O O . GLU A 1 249 ? -20.678 7.198 30.359 1.00 96.69 249 GLU A O 1
ATOM 1891 N N . SER A 1 250 ? -19.083 5.674 30.698 1.00 96.94 250 SER A N 1
ATOM 1892 C CA . SER A 1 250 ? -19.326 4.954 29.444 1.00 96.94 250 SER A CA 1
ATOM 1893 C C . SER A 1 250 ? -18.953 3.490 29.620 1.00 96.94 250 SER A C 1
ATOM 1895 O O . SER A 1 250 ? -17.975 3.173 30.298 1.00 96.94 250 SER A O 1
ATOM 1897 N N . PHE A 1 251 ? -19.748 2.596 29.041 1.00 96.06 251 PHE A N 1
ATOM 1898 C CA . PHE A 1 251 ? -19.518 1.158 29.100 1.00 96.06 251 PHE A CA 1
ATOM 1899 C C . PHE A 1 251 ? -20.007 0.492 27.814 1.00 96.06 251 PHE A C 1
ATOM 1901 O O . PHE A 1 251 ? -20.951 0.960 27.182 1.00 96.06 251 PHE A O 1
ATOM 1908 N N . GLU A 1 252 ? -19.391 -0.633 27.471 1.00 97.12 252 GLU A N 1
ATOM 1909 C CA . GLU A 1 252 ? -19.844 -1.552 26.429 1.00 97.12 252 GLU A CA 1
ATOM 1910 C C . GLU A 1 252 ? -20.182 -2.903 27.075 1.00 97.12 252 GLU A C 1
ATOM 1912 O O . GLU A 1 252 ? -19.509 -3.344 28.009 1.00 97.12 252 GLU A O 1
ATOM 1917 N N . LEU A 1 253 ? -21.272 -3.548 26.643 1.00 96.50 253 LEU A N 1
ATOM 1918 C CA . LEU A 1 253 ? -21.752 -4.784 27.264 1.00 96.50 253 LEU A CA 1
ATOM 1919 C C . LEU A 1 253 ? -22.340 -5.746 26.230 1.00 96.50 253 LEU A C 1
ATOM 1921 O O . LEU A 1 253 ? -23.399 -5.494 25.659 1.00 96.50 253 LEU A O 1
ATOM 1925 N N . VAL A 1 254 ? -21.712 -6.914 26.091 1.00 96.62 254 VAL A N 1
ATOM 1926 C CA . VAL A 1 254 ? -22.238 -8.044 25.313 1.00 96.62 254 VAL A CA 1
ATOM 1927 C C . VAL A 1 254 ? -22.882 -9.055 26.265 1.00 96.62 254 VAL A C 1
ATOM 1929 O O . VAL A 1 254 ? -22.286 -9.443 27.270 1.00 96.62 254 VAL A O 1
ATOM 1932 N N . ARG A 1 255 ? -24.114 -9.497 25.973 1.00 95.50 255 ARG A N 1
ATOM 1933 C CA . ARG A 1 255 ? -24.843 -10.500 26.774 1.00 95.50 255 ARG A CA 1
ATOM 1934 C C . ARG A 1 255 ? -25.471 -11.568 25.894 1.00 95.50 255 ARG A C 1
ATOM 1936 O O . ARG A 1 255 ? -26.119 -11.248 24.905 1.00 95.50 255 ARG A O 1
ATOM 1943 N N . GLY A 1 256 ? -25.372 -12.822 26.328 1.00 94.56 256 GLY A N 1
ATOM 1944 C CA . GLY A 1 256 ? -26.191 -13.900 25.780 1.00 94.56 256 GLY A CA 1
ATOM 1945 C C . GLY A 1 256 ? -27.665 -13.712 26.149 1.00 94.56 256 GLY A C 1
ATOM 1946 O O . GLY A 1 256 ? -27.992 -13.375 27.291 1.00 94.56 256 GLY A O 1
ATOM 1947 N N . ARG A 1 257 ? -28.556 -13.930 25.183 1.00 93.75 257 ARG A N 1
ATOM 1948 C CA . ARG A 1 257 ? -30.016 -13.902 25.335 1.00 93.75 257 ARG A CA 1
ATOM 1949 C C . ARG A 1 257 ? -30.625 -15.084 24.587 1.00 93.75 257 ARG A C 1
ATOM 1951 O O . ARG A 1 257 ? -29.979 -15.669 23.720 1.00 93.75 257 ARG A O 1
ATOM 1958 N N . THR A 1 258 ? -31.847 -15.451 24.948 1.00 94.00 258 THR A N 1
ATOM 1959 C CA . THR A 1 258 ? -32.623 -16.445 24.203 1.00 94.00 258 THR A CA 1
ATOM 1960 C C . THR A 1 258 ? -33.135 -15.836 22.894 1.00 94.00 258 THR A C 1
ATOM 1962 O O . THR A 1 258 ? -33.291 -14.619 22.795 1.00 94.00 258 THR A O 1
ATOM 1965 N N . MET A 1 259 ? -33.368 -16.672 21.878 1.00 87.12 259 MET A N 1
ATOM 1966 C CA . MET A 1 259 ? -33.740 -16.219 20.526 1.00 87.12 259 MET A CA 1
ATOM 1967 C C . MET A 1 259 ? -35.055 -15.428 20.480 1.00 87.12 259 MET A C 1
ATOM 1969 O O . MET A 1 259 ? -35.226 -14.577 19.620 1.00 87.12 259 MET A O 1
ATOM 1973 N N . ASP A 1 260 ? -35.974 -15.698 21.403 1.00 94.19 260 ASP A N 1
ATOM 1974 C CA . ASP A 1 260 ? -37.255 -15.003 21.559 1.00 94.19 260 ASP A CA 1
ATOM 1975 C C . ASP A 1 260 ? -37.123 -13.610 22.196 1.00 94.19 260 ASP A C 1
ATOM 1977 O O . ASP A 1 260 ? -38.044 -12.803 22.106 1.00 94.19 260 ASP A O 1
ATOM 1981 N N . ALA A 1 261 ? -35.979 -13.314 22.819 1.00 91.56 261 ALA A N 1
ATOM 1982 C CA . ALA A 1 261 ? -35.702 -12.040 23.477 1.00 91.56 261 ALA A CA 1
ATOM 1983 C C . ALA A 1 261 ? -34.854 -11.081 22.620 1.00 91.56 261 ALA A C 1
ATOM 1985 O O . ALA A 1 261 ? -34.424 -10.042 23.124 1.00 91.56 261 ALA A O 1
ATOM 1986 N N . ILE A 1 262 ? -34.573 -11.431 21.360 1.00 92.44 262 ILE A N 1
ATOM 1987 C CA . ILE A 1 262 ? -33.776 -10.620 20.435 1.00 92.44 262 ILE A CA 1
ATOM 1988 C C . ILE A 1 262 ? -34.511 -10.446 19.107 1.00 92.44 262 ILE A C 1
ATOM 1990 O O . ILE A 1 262 ? -35.127 -11.376 18.593 1.00 92.44 262 ILE A O 1
ATOM 1994 N N . GLN A 1 263 ? -34.414 -9.250 18.536 1.00 91.69 263 GLN A N 1
ATOM 1995 C CA . GLN A 1 263 ? -34.789 -8.994 17.153 1.00 91.69 263 GLN A CA 1
ATOM 1996 C C . GLN A 1 263 ? -33.508 -8.779 16.353 1.00 91.69 263 GLN A C 1
ATOM 1998 O O . GLN A 1 263 ? -32.680 -7.944 16.718 1.00 91.69 263 GLN A O 1
ATOM 2003 N N . ASP A 1 264 ? -33.341 -9.552 15.282 1.00 88.62 264 ASP A N 1
ATOM 2004 C CA . ASP A 1 264 ? -32.167 -9.433 14.424 1.00 88.62 264 ASP A CA 1
ATOM 2005 C C . ASP A 1 264 ? -32.090 -8.037 13.789 1.00 88.62 264 ASP A C 1
ATOM 2007 O O . ASP A 1 264 ? -33.111 -7.461 13.404 1.00 88.62 264 ASP A O 1
ATOM 2011 N N . SER A 1 265 ? -30.874 -7.494 13.703 1.00 88.25 265 SER A N 1
ATOM 2012 C CA . SER A 1 265 ? -30.577 -6.161 13.157 1.00 88.25 265 SER A CA 1
ATOM 2013 C C . SER A 1 265 ? -31.343 -4.983 13.796 1.00 88.25 265 SER A C 1
ATOM 2015 O O . SER A 1 265 ? -31.408 -3.904 13.207 1.00 88.25 265 SER A O 1
ATOM 2017 N N . HIS A 1 266 ? -31.920 -5.146 14.993 1.00 93.00 266 HIS A N 1
ATOM 2018 C CA . HIS A 1 266 ? -32.559 -4.042 15.713 1.00 93.00 266 HIS A CA 1
ATOM 2019 C C . HIS A 1 266 ? -31.510 -3.123 16.356 1.00 93.00 266 HIS A C 1
ATOM 2021 O O . HIS A 1 266 ? -30.709 -3.564 17.181 1.00 93.00 266 HIS A O 1
ATOM 2027 N N . ILE A 1 267 ? -31.537 -1.842 15.982 1.00 93.25 267 ILE A N 1
ATOM 2028 C CA . ILE A 1 267 ? -30.671 -0.783 16.509 1.00 93.25 267 ILE A CA 1
ATOM 2029 C C . ILE A 1 267 ? -31.577 0.301 17.099 1.00 93.25 267 ILE A C 1
ATOM 2031 O O . ILE A 1 267 ? -32.519 0.744 16.441 1.00 93.25 267 ILE A O 1
ATOM 2035 N N . GLU A 1 268 ? -31.291 0.728 18.326 1.00 95.62 268 GLU A N 1
ATOM 2036 C CA . GLU A 1 268 ? -32.034 1.770 19.036 1.00 95.62 268 GLU A CA 1
ATOM 2037 C C . GLU A 1 268 ? -31.050 2.793 19.619 1.00 95.62 268 GLU A C 1
ATOM 2039 O O . GLU A 1 268 ? -30.084 2.420 20.287 1.00 95.62 268 GLU A O 1
ATOM 2044 N N . LEU A 1 269 ? -31.303 4.081 19.374 1.00 95.81 269 LEU A N 1
ATOM 2045 C CA . LEU A 1 269 ? -30.592 5.194 20.002 1.00 95.81 269 LEU A CA 1
ATOM 2046 C C . LEU A 1 269 ? -31.504 5.818 21.062 1.00 95.81 269 LEU A C 1
ATOM 2048 O O . LEU A 1 269 ? -32.521 6.428 20.736 1.00 95.81 269 LEU A O 1
ATOM 2052 N N . ILE A 1 270 ? -31.143 5.667 22.337 1.00 96.88 270 ILE A N 1
ATOM 2053 C CA . ILE A 1 270 ? -31.873 6.273 23.456 1.00 96.88 270 ILE A CA 1
ATOM 2054 C C . ILE A 1 270 ? -31.096 7.498 23.930 1.00 96.88 270 ILE A C 1
ATOM 2056 O O . ILE A 1 270 ? -30.130 7.381 24.683 1.00 96.88 270 ILE A O 1
ATOM 2060 N N . GLY A 1 271 ? -31.531 8.678 23.498 1.00 95.38 271 GLY A N 1
ATOM 2061 C CA . GLY A 1 271 ? -30.867 9.942 23.801 1.00 95.38 271 GLY A CA 1
ATOM 2062 C C . GLY A 1 271 ? -30.801 10.857 22.577 1.00 95.38 271 GLY A C 1
ATOM 2063 O O . GLY A 1 271 ? -31.481 10.593 21.587 1.00 95.38 271 GLY A O 1
ATOM 2064 N N . PRO A 1 272 ? -30.038 11.958 22.661 1.00 94.19 272 PRO A N 1
ATOM 2065 C CA . PRO A 1 272 ? -29.772 12.823 21.518 1.00 94.19 272 PRO A CA 1
ATOM 2066 C C . PRO A 1 272 ? -28.817 12.154 20.514 1.00 94.19 272 PRO A C 1
ATOM 2068 O O . PRO A 1 272 ? -27.909 11.431 20.928 1.00 94.19 272 PRO A O 1
ATOM 2071 N N . ASP A 1 273 ? -29.046 12.436 19.230 1.00 90.81 273 ASP A N 1
ATOM 2072 C CA . ASP A 1 273 ? -28.163 12.138 18.086 1.00 90.81 273 ASP A CA 1
ATOM 2073 C C . ASP A 1 273 ? -27.229 13.334 17.824 1.00 90.81 273 ASP A C 1
ATOM 2075 O O . ASP A 1 273 ? -27.735 14.486 17.894 1.00 90.81 273 ASP A O 1
#

Organism: NCBI:txid412755

Radius of gyration: 21.03 Å; chains: 1; bounding box: 61×43×61 Å

Foldseek 3Di:
DPDCDDPPARAADDPVNLVVLLVCLVVVLAVAAEEEEAAAPALVLLVVLLLVCQLLNHQYEWEAYALQHTSRVSCVVVVHDADSQLSHHYHYHHLVSSVSRVVSQLVSCVPVVVQDDDDPVSVLSSLVCLQVRHLYAYEHHFFNDDQPPPPRHGHDPSNVVVLVVCLSSQHAYEYCAPDDFAQDDDSHPGTRYYYVDHSVCRVVVSCVRNVPDRPNDDDPDPDRDGSSCPPDDQDPVNDPDDDDDPPHDDDDDDDDDDPVVDDPPDDDDDDDD

Sequence (273 aa):
NGQEPEEPWLGFTGDATLRLQGIKLVDGRMPGFAACVGALPTNEEAVELARSLQERSILVFMASSTDGLSMAEQLAEEGVEMSWDTFLVPYGKDTSAAVLALNFAARAAMTFGGVKPGDLDAARKILMYNKERVFAFVLALGADHGPGHNGNQLLTDEKYATAAGAINFGFPVISDVEIPQVLPRGICTYEHVVSGIPRDRIVSKAVEVRGLKLKMSEIPIPVPYGAGFEGERVRKEQMQIQFGGKYTESFELVRGRTMDAIQDSHIELIGPD